Protein AF-A0A7S2V2P3-F1 (afdb_monomer_lite)

InterPro domains:
  IPR019410 Lysine methyltransferase [PF10294] (40-151)
  IPR019410 Lysine methyltransferase [PTHR14614] (44-155)
  IPR029063 S-adenosyl-L-methionine-dependent methyltransferase superfamily [G3DSA:3.40.50.150] (36-188)
  IPR029063 S-adenosyl-L-methionine-dependent methyltransferase superfamily [SSF53335] (42-156)

Structure (mmCIF, N/CA/C/O backbone):
data_AF-A0A7S2V2P3-F1
#
_entry.id   AF-A0A7S2V2P3-F1
#
loop_
_atom_site.group_PDB
_atom_site.id
_atom_site.type_symbol
_atom_site.label_atom_id
_atom_site.label_alt_id
_atom_site.label_comp_id
_atom_site.label_asym_id
_atom_site.label_entity_id
_atom_site.label_seq_id
_atom_site.pdbx_PDB_ins_code
_atom_site.Cartn_x
_atom_site.Cartn_y
_atom_site.Cartn_z
_atom_site.occupancy
_atom_site.B_iso_or_equiv
_atom_site.auth_seq_id
_atom_site.auth_comp_id
_atom_site.auth_asym_id
_atom_site.auth_atom_id
_atom_site.pdbx_PDB_model_num
ATOM 1 N N . ALA A 1 1 ? 92.513 15.234 -11.511 1.00 62.00 1 ALA A N 1
ATOM 2 C CA . ALA A 1 1 ? 91.432 14.578 -12.275 1.00 62.00 1 ALA A CA 1
ATOM 3 C C . ALA A 1 1 ? 90.148 14.683 -11.458 1.00 62.00 1 ALA A C 1
ATOM 5 O O . ALA A 1 1 ? 90.239 14.459 -10.254 1.00 62.00 1 ALA A O 1
ATOM 6 N N . PRO A 1 2 ? 89.008 15.096 -12.039 1.00 62.62 2 PRO A N 1
ATOM 7 C CA . PRO A 1 2 ? 87.752 15.184 -11.299 1.00 62.62 2 PRO A CA 1
ATOM 8 C C . PRO A 1 2 ? 87.196 13.780 -11.011 1.00 62.62 2 PRO A C 1
ATOM 10 O O . PRO A 1 2 ? 87.384 12.862 -11.809 1.00 62.62 2 PRO A O 1
ATOM 13 N N . ALA A 1 3 ? 86.565 13.616 -9.847 1.00 70.19 3 ALA A N 1
ATOM 14 C CA . ALA A 1 3 ? 85.989 12.352 -9.391 1.00 70.19 3 ALA A CA 1
ATOM 15 C C . ALA A 1 3 ? 84.712 11.997 -10.184 1.00 70.19 3 ALA A C 1
ATOM 17 O O . ALA A 1 3 ? 83.965 12.907 -10.555 1.00 70.19 3 ALA A O 1
ATOM 18 N N . PRO A 1 4 ? 84.447 10.704 -10.454 1.00 71.25 4 PRO A N 1
ATOM 19 C CA . PRO A 1 4 ? 83.272 10.285 -11.210 1.00 71.25 4 PRO A CA 1
ATOM 20 C C . PRO A 1 4 ? 81.978 10.567 -10.435 1.00 71.25 4 PRO A C 1
ATOM 22 O O . PRO A 1 4 ? 81.920 10.415 -9.214 1.00 71.25 4 PRO A O 1
ATOM 25 N N . ALA A 1 5 ? 80.943 10.989 -11.165 1.00 74.00 5 ALA A N 1
ATOM 26 C CA . ALA A 1 5 ? 79.629 11.298 -10.611 1.00 74.00 5 ALA A CA 1
ATOM 27 C C . ALA A 1 5 ? 78.933 10.031 -10.061 1.00 74.00 5 ALA A C 1
ATOM 29 O O . ALA A 1 5 ? 79.089 8.957 -10.651 1.00 74.00 5 ALA A O 1
ATOM 30 N N . PRO A 1 6 ? 78.157 10.131 -8.961 1.00 74.94 6 PRO A N 1
ATOM 31 C CA . PRO A 1 6 ? 77.452 8.987 -8.389 1.00 74.94 6 PRO A CA 1
ATOM 32 C C . PRO A 1 6 ? 76.378 8.444 -9.341 1.00 74.94 6 PRO A C 1
ATOM 34 O O . PRO A 1 6 ? 75.690 9.209 -10.017 1.00 74.94 6 PRO A O 1
ATOM 37 N N . ALA A 1 7 ? 76.218 7.119 -9.365 1.00 79.19 7 ALA A N 1
ATOM 38 C CA . ALA A 1 7 ? 75.194 6.450 -10.161 1.00 79.19 7 ALA A CA 1
ATOM 39 C C . ALA A 1 7 ? 73.769 6.738 -9.625 1.00 79.19 7 ALA A C 1
ATOM 41 O O . ALA A 1 7 ? 73.600 6.868 -8.409 1.00 79.19 7 ALA A O 1
ATOM 42 N N . PRO A 1 8 ? 72.741 6.813 -10.496 1.00 75.12 8 PRO A N 1
ATOM 43 C CA . PRO A 1 8 ? 71.358 7.043 -10.079 1.00 75.12 8 PRO A CA 1
ATOM 44 C C . PRO A 1 8 ? 70.824 5.926 -9.175 1.00 75.12 8 PRO A C 1
ATOM 46 O O . PRO A 1 8 ? 71.101 4.747 -9.400 1.00 75.12 8 PRO A O 1
ATOM 49 N N . ALA A 1 9 ? 70.024 6.300 -8.175 1.00 78.06 9 ALA A N 1
ATOM 50 C CA . ALA A 1 9 ? 69.363 5.350 -7.285 1.00 78.06 9 ALA A CA 1
ATOM 51 C C . ALA A 1 9 ? 68.289 4.522 -8.031 1.00 78.06 9 ALA A C 1
ATOM 53 O O . ALA A 1 9 ? 67.626 5.060 -8.923 1.00 78.06 9 ALA A O 1
ATOM 54 N N . PRO A 1 10 ? 68.082 3.238 -7.672 1.00 77.12 10 PRO A N 1
ATOM 55 C CA . PRO A 1 10 ? 67.048 2.398 -8.277 1.00 77.12 10 PRO A CA 1
ATOM 56 C C . PRO A 1 10 ? 65.634 2.944 -8.039 1.00 77.12 10 PRO A C 1
ATOM 58 O O . PRO A 1 10 ? 65.337 3.474 -6.968 1.00 77.12 10 PRO A O 1
ATOM 61 N N . ALA A 1 11 ? 64.753 2.770 -9.026 1.00 76.88 11 ALA A N 1
ATOM 62 C CA . ALA A 1 11 ? 63.345 3.141 -8.912 1.00 76.88 11 ALA A CA 1
ATOM 63 C C . ALA A 1 11 ? 62.610 2.278 -7.856 1.00 76.88 11 ALA A C 1
ATOM 65 O O . ALA A 1 11 ? 62.932 1.094 -7.717 1.00 76.88 11 ALA A O 1
ATOM 66 N N . PRO A 1 12 ? 61.616 2.832 -7.131 1.00 74.81 12 PRO A N 1
ATOM 67 C CA . PRO A 1 12 ? 60.815 2.076 -6.170 1.00 74.81 12 PRO A CA 1
ATOM 68 C C . PRO A 1 12 ? 60.041 0.929 -6.831 1.00 74.81 12 PRO A C 1
ATOM 70 O O . PRO A 1 12 ? 59.542 1.068 -7.949 1.00 74.81 12 PRO A O 1
ATOM 73 N N . ALA A 1 13 ? 59.911 -0.192 -6.121 1.00 77.00 13 ALA A N 1
ATOM 74 C CA . ALA A 1 13 ? 59.109 -1.325 -6.573 1.00 77.00 13 ALA A CA 1
ATOM 75 C C . ALA A 1 13 ? 57.597 -0.990 -6.576 1.00 77.00 13 ALA A C 1
ATOM 77 O O . ALA A 1 13 ? 57.154 -0.189 -5.747 1.00 77.00 13 ALA A O 1
ATOM 78 N N . PRO A 1 14 ? 56.790 -1.607 -7.465 1.00 71.25 14 PRO A N 1
ATOM 79 C CA . PRO A 1 14 ? 55.339 -1.425 -7.490 1.00 71.25 14 PRO A CA 1
ATOM 80 C C . PRO A 1 14 ? 54.670 -1.868 -6.182 1.00 71.25 14 PRO A C 1
ATOM 82 O O . PRO A 1 14 ? 55.080 -2.855 -5.569 1.00 71.25 14 PRO A O 1
ATOM 85 N N . ALA A 1 15 ? 53.614 -1.158 -5.780 1.00 68.94 15 ALA A N 1
ATOM 86 C CA . ALA A 1 15 ? 52.802 -1.532 -4.626 1.00 68.94 15 ALA A CA 1
ATOM 87 C C . ALA A 1 15 ? 52.039 -2.857 -4.874 1.00 68.94 15 ALA A C 1
ATOM 89 O O . ALA A 1 15 ? 51.664 -3.133 -6.018 1.00 68.94 15 ALA A O 1
ATOM 90 N N . PRO A 1 16 ? 51.781 -3.672 -3.830 1.00 69.19 16 PRO A N 1
ATOM 91 C CA . PRO A 1 16 ? 50.993 -4.897 -3.951 1.00 69.19 16 PRO A CA 1
ATOM 92 C C . PRO A 1 16 ? 49.559 -4.621 -4.420 1.00 69.19 16 PRO A C 1
ATOM 94 O O . PRO A 1 16 ? 48.957 -3.617 -4.040 1.00 69.19 16 PRO A O 1
ATOM 97 N N . ALA A 1 17 ? 49.000 -5.539 -5.211 1.00 60.22 17 ALA A N 1
ATOM 98 C CA . ALA A 1 17 ? 47.599 -5.485 -5.619 1.00 60.22 17 ALA A CA 1
ATOM 99 C C . ALA A 1 17 ? 46.650 -5.635 -4.404 1.00 60.22 17 ALA A C 1
ATOM 101 O O . ALA A 1 17 ? 46.993 -6.355 -3.460 1.00 60.22 17 ALA A O 1
ATOM 102 N N . PRO A 1 18 ? 45.462 -4.995 -4.416 1.00 56.88 18 PRO A N 1
ATOM 103 C CA . PRO A 1 18 ? 44.456 -5.158 -3.367 1.00 56.88 18 PRO A CA 1
ATOM 104 C C . PRO A 1 18 ? 44.026 -6.621 -3.215 1.00 56.88 18 PRO A C 1
ATOM 106 O O . PRO A 1 18 ? 43.891 -7.343 -4.204 1.00 56.88 18 PRO A O 1
ATOM 109 N N . ALA A 1 19 ? 43.790 -7.050 -1.975 1.00 60.34 19 ALA A N 1
ATOM 110 C CA . ALA A 1 19 ? 43.240 -8.372 -1.701 1.00 60.34 19 ALA A CA 1
ATOM 111 C C . ALA A 1 19 ? 41.810 -8.509 -2.277 1.00 60.34 19 ALA A C 1
ATOM 113 O O . ALA A 1 19 ? 41.084 -7.512 -2.329 1.00 60.34 19 ALA A O 1
ATOM 114 N N . PRO A 1 20 ? 41.386 -9.721 -2.685 1.00 54.09 20 PRO A N 1
ATOM 115 C CA . PRO A 1 20 ? 40.013 -9.979 -3.114 1.00 54.09 20 PRO A CA 1
ATOM 116 C C . PRO A 1 20 ? 39.006 -9.614 -2.019 1.00 54.09 20 PRO A C 1
ATOM 118 O O . PRO A 1 20 ? 39.250 -9.873 -0.838 1.00 54.09 20 PRO A O 1
ATOM 121 N N . ALA A 1 21 ? 37.869 -9.035 -2.412 1.00 47.22 21 ALA A N 1
ATOM 122 C CA . ALA A 1 21 ? 36.766 -8.768 -1.496 1.00 47.22 21 ALA A CA 1
ATOM 123 C C . ALA A 1 21 ? 36.233 -10.082 -0.875 1.00 47.22 21 ALA A C 1
ATOM 125 O O . ALA A 1 21 ? 36.265 -11.122 -1.543 1.00 47.22 21 ALA A O 1
ATOM 126 N N . PRO A 1 22 ? 35.743 -10.063 0.381 1.00 55.31 22 PRO A N 1
ATOM 127 C CA . PRO A 1 22 ? 35.094 -11.219 0.994 1.00 55.31 22 PRO A CA 1
ATOM 128 C C . PRO A 1 22 ? 33.906 -11.701 0.154 1.00 55.31 22 PRO A C 1
ATOM 130 O O . PRO A 1 22 ? 33.189 -10.890 -0.433 1.00 55.31 22 PRO A O 1
ATOM 133 N N . ALA A 1 23 ? 33.683 -13.016 0.118 1.00 44.41 23 ALA A N 1
ATOM 134 C CA . ALA A 1 23 ? 32.487 -13.584 -0.496 1.00 44.41 23 ALA A CA 1
ATOM 135 C C . ALA A 1 23 ? 31.214 -13.046 0.197 1.00 44.41 23 ALA A C 1
ATOM 137 O O . ALA A 1 23 ? 31.249 -12.832 1.415 1.00 44.41 23 ALA A O 1
ATOM 138 N N . PRO A 1 24 ? 30.104 -12.841 -0.540 1.00 44.56 24 PRO A N 1
ATOM 139 C CA . PRO A 1 24 ? 28.831 -12.434 0.044 1.00 44.56 24 PRO A CA 1
ATOM 140 C C . PRO A 1 24 ? 28.410 -13.393 1.160 1.00 44.56 24 PRO A C 1
ATOM 142 O O . PRO A 1 24 ? 28.550 -14.612 1.026 1.00 44.56 24 PRO A O 1
ATOM 145 N N . ALA A 1 25 ? 27.899 -12.841 2.261 1.00 43.75 25 ALA A N 1
ATOM 146 C CA . ALA A 1 25 ? 27.248 -13.641 3.289 1.00 43.75 25 ALA A CA 1
ATOM 147 C C . ALA A 1 25 ? 26.059 -14.408 2.672 1.00 43.75 25 ALA A C 1
ATOM 149 O O . ALA A 1 25 ? 25.445 -13.903 1.728 1.00 43.75 25 ALA A O 1
ATOM 150 N N . PRO A 1 26 ? 25.729 -15.612 3.174 1.00 43.03 26 PRO A N 1
ATOM 151 C CA . PRO A 1 26 ? 24.512 -16.301 2.764 1.00 43.03 26 PRO A CA 1
ATOM 152 C C . PRO A 1 26 ? 23.308 -15.377 2.974 1.00 43.03 26 PRO A C 1
ATOM 154 O O . PRO A 1 26 ? 23.217 -14.700 4.002 1.00 43.03 26 PRO A O 1
ATOM 157 N N . ALA A 1 27 ? 22.421 -15.328 1.978 1.00 41.75 27 ALA A N 1
ATOM 158 C CA . ALA A 1 27 ? 21.167 -14.597 2.083 1.00 41.75 27 ALA A CA 1
ATOM 159 C C . ALA A 1 27 ? 20.392 -15.087 3.323 1.00 41.75 27 ALA A C 1
ATOM 161 O O . ALA A 1 27 ? 20.470 -16.280 3.637 1.00 41.75 27 ALA A O 1
ATOM 162 N N . PRO A 1 28 ? 19.682 -14.199 4.043 1.00 43.56 28 PRO A N 1
ATOM 163 C CA . PRO A 1 28 ? 18.752 -14.641 5.073 1.00 43.56 28 PRO A CA 1
ATOM 164 C C . PRO A 1 28 ? 17.774 -15.644 4.456 1.00 43.56 28 PRO A C 1
ATOM 166 O O . PRO A 1 28 ? 17.395 -15.486 3.292 1.00 43.56 28 PRO A O 1
ATOM 169 N N . ASP A 1 29 ? 17.405 -16.668 5.231 1.00 43.66 29 ASP A N 1
ATOM 170 C CA . ASP A 1 29 ? 16.343 -17.597 4.857 1.00 43.66 29 ASP A CA 1
ATOM 171 C C . ASP A 1 29 ? 15.168 -16.776 4.323 1.00 43.66 29 ASP A C 1
ATOM 173 O O . ASP A 1 29 ? 14.759 -15.786 4.944 1.00 43.66 29 ASP A O 1
ATOM 177 N N . SER A 1 30 ? 14.704 -17.138 3.125 1.00 45.91 30 SER A N 1
ATOM 178 C CA . SER A 1 30 ? 13.518 -16.556 2.517 1.00 45.91 30 SER A CA 1
ATOM 179 C C . SER A 1 30 ? 12.457 -16.439 3.599 1.00 45.91 30 SER A C 1
ATOM 181 O O . SER A 1 30 ? 12.175 -17.417 4.293 1.00 45.91 30 SER A O 1
ATOM 183 N N . MET A 1 31 ? 11.885 -15.246 3.781 1.00 39.88 31 MET A N 1
ATOM 184 C CA . MET A 1 31 ? 10.594 -15.185 4.445 1.00 39.88 31 MET A CA 1
ATOM 185 C C . MET A 1 31 ? 9.689 -16.096 3.622 1.00 39.88 31 MET A C 1
ATOM 187 O O . MET A 1 31 ? 9.274 -15.720 2.528 1.00 39.88 31 MET A O 1
ATOM 191 N N . ASP A 1 32 ? 9.448 -17.307 4.122 1.00 38.28 32 ASP A N 1
ATOM 192 C CA . ASP A 1 32 ? 8.386 -18.185 3.666 1.00 38.28 32 ASP A CA 1
ATOM 193 C C . ASP A 1 32 ? 7.080 -17.476 4.027 1.00 38.28 32 ASP A C 1
ATOM 195 O O . ASP A 1 32 ? 6.372 -17.818 4.974 1.00 38.28 32 ASP A O 1
ATOM 199 N N . VAL A 1 33 ? 6.755 -16.431 3.269 1.00 43.97 33 VAL A N 1
ATOM 200 C CA . VAL A 1 33 ? 5.370 -16.150 2.964 1.00 43.97 33 VAL A CA 1
ATOM 201 C C . VAL A 1 33 ? 4.929 -17.355 2.154 1.00 43.97 33 VAL A C 1
ATOM 203 O O . VAL A 1 33 ? 5.075 -17.398 0.934 1.00 43.97 33 VAL A O 1
ATOM 206 N N . ASP A 1 34 ? 4.416 -18.366 2.856 1.00 41.66 34 ASP A N 1
ATOM 207 C CA . ASP A 1 34 ? 3.401 -19.245 2.298 1.00 41.66 34 ASP A CA 1
ATOM 208 C C . ASP A 1 34 ? 2.272 -18.316 1.846 1.00 41.66 34 ASP A C 1
ATOM 210 O O . ASP A 1 34 ? 1.309 -18.049 2.564 1.00 41.66 34 ASP A O 1
ATOM 214 N N . ALA A 1 35 ? 2.432 -17.737 0.655 1.00 44.62 35 ALA A N 1
ATOM 215 C CA . ALA A 1 35 ? 1.379 -17.103 -0.106 1.00 44.62 35 ALA A CA 1
ATOM 216 C C . ALA A 1 35 ? 0.490 -18.243 -0.608 1.00 44.62 35 ALA A C 1
ATOM 218 O O . ALA A 1 35 ? 0.351 -18.481 -1.810 1.00 44.62 35 ALA A O 1
ATOM 219 N N . GLY A 1 36 ? -0.051 -19.010 0.343 1.00 46.62 36 GLY A N 1
ATOM 220 C CA . GLY A 1 36 ? -1.022 -20.043 0.102 1.00 46.62 36 GLY A CA 1
ATOM 221 C C . GLY A 1 36 ? -2.114 -19.442 -0.764 1.00 46.62 36 GLY A C 1
ATOM 222 O O . GLY A 1 36 ? -2.439 -18.254 -0.666 1.00 46.62 36 GLY A O 1
ATOM 223 N N . THR A 1 37 ? -2.654 -20.251 -1.671 1.00 54.53 37 THR A N 1
ATOM 224 C CA . THR A 1 37 ? -3.772 -19.813 -2.506 1.00 54.53 37 THR A CA 1
ATOM 225 C C . THR A 1 37 ? -4.834 -19.179 -1.599 1.00 54.53 37 THR A C 1
ATOM 227 O O . THR A 1 37 ? -5.216 -19.828 -0.618 1.00 54.53 37 THR A O 1
ATOM 230 N N . PRO A 1 38 ? -5.288 -17.937 -1.877 1.00 60.12 38 PRO A N 1
ATOM 231 C CA . PRO A 1 38 ? -6.266 -17.273 -1.032 1.00 60.12 38 PRO A CA 1
ATOM 232 C C . PRO A 1 38 ? -7.450 -18.197 -0.786 1.00 60.12 38 PRO A C 1
ATOM 234 O O . PRO A 1 38 ? -7.914 -18.884 -1.704 1.00 60.12 38 PRO A O 1
ATOM 237 N N . ALA A 1 39 ? -7.923 -18.237 0.458 1.00 63.78 39 ALA A N 1
ATOM 238 C CA . ALA A 1 39 ? -9.073 -19.053 0.788 1.00 63.78 39 ALA A CA 1
ATOM 239 C C . ALA A 1 39 ? -10.272 -18.658 -0.104 1.00 63.78 39 ALA A C 1
ATOM 241 O O . ALA A 1 39 ? -10.438 -17.489 -0.466 1.00 63.78 39 ALA A O 1
ATOM 242 N N . PRO A 1 40 ? -11.143 -19.616 -0.457 1.00 65.94 40 PRO A N 1
ATOM 243 C CA . PRO A 1 40 ? -12.406 -19.322 -1.122 1.00 65.94 40 PRO A CA 1
ATOM 244 C C . PRO A 1 40 ? -13.144 -18.149 -0.458 1.00 65.94 40 PRO A C 1
ATOM 246 O O . PRO A 1 40 ? -13.462 -18.214 0.728 1.00 65.94 40 PRO A O 1
ATOM 249 N N . GLY A 1 41 ? -13.445 -17.093 -1.220 1.00 71.38 41 GLY A N 1
ATOM 250 C CA . GLY A 1 41 ? -14.171 -15.924 -0.711 1.00 71.38 41 GLY A CA 1
ATOM 251 C C . GLY A 1 41 ? -13.310 -14.831 -0.065 1.00 71.38 41 GLY A C 1
ATOM 252 O O . GLY A 1 41 ? -13.872 -13.884 0.489 1.00 71.38 41 GLY A O 1
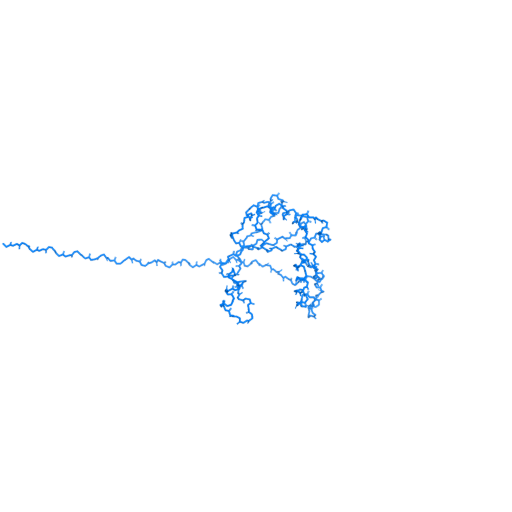ATOM 253 N N . THR A 1 42 ? -11.976 -14.902 -0.156 1.00 83.12 42 THR A N 1
ATOM 254 C CA . THR A 1 42 ? -11.109 -13.772 0.210 1.00 83.12 42 THR A CA 1
ATOM 255 C C . THR A 1 42 ? -11.478 -12.529 -0.605 1.00 83.12 42 THR A C 1
ATOM 257 O O . THR A 1 42 ? -11.598 -12.576 -1.833 1.00 83.12 42 THR A O 1
ATOM 260 N N . THR A 1 43 ? -11.656 -11.402 0.089 1.00 88.12 43 THR A N 1
ATOM 261 C CA . THR A 1 43 ? -11.942 -10.103 -0.529 1.00 88.12 43 THR A CA 1
ATOM 262 C C . THR A 1 43 ? -10.688 -9.235 -0.532 1.00 88.12 43 THR A C 1
ATOM 264 O O . THR A 1 43 ? -10.097 -9.016 0.520 1.00 88.12 43 THR A O 1
ATOM 267 N N . PHE A 1 44 ? -10.322 -8.700 -1.694 1.00 90.44 44 PHE A N 1
ATOM 268 C CA . PHE A 1 44 ? -9.262 -7.710 -1.860 1.00 90.44 44 PHE A CA 1
ATOM 269 C C . PHE A 1 44 ? -9.875 -6.331 -2.079 1.00 90.44 44 PHE A C 1
ATOM 271 O O . PHE A 1 44 ? -10.716 -6.160 -2.961 1.00 90.44 44 PHE A O 1
ATOM 278 N N . TYR A 1 45 ? -9.436 -5.346 -1.301 1.00 94.38 45 TYR A N 1
ATOM 279 C CA . TYR A 1 45 ? -9.776 -3.944 -1.520 1.00 94.38 45 TYR A CA 1
ATOM 280 C C . TYR A 1 45 ? -8.581 -3.246 -2.167 1.00 94.38 45 TYR A C 1
ATOM 282 O O . TYR A 1 45 ? -7.521 -3.140 -1.560 1.00 94.38 45 TYR A O 1
ATOM 290 N N . LEU A 1 46 ? -8.752 -2.789 -3.405 1.00 95.12 46 LEU A N 1
ATOM 291 C CA . LEU A 1 46 ? -7.791 -1.938 -4.097 1.00 95.12 46 LEU A CA 1
ATOM 292 C C . LEU A 1 46 ? -8.245 -0.493 -3.931 1.00 95.12 46 LEU A C 1
ATOM 294 O O . LEU A 1 46 ? -9.357 -0.141 -4.335 1.00 95.12 46 LEU A O 1
ATOM 298 N N . THR A 1 47 ? -7.406 0.326 -3.309 1.00 97.06 47 THR A N 1
ATOM 299 C CA . THR A 1 47 ? -7.821 1.643 -2.835 1.00 97.06 47 THR A CA 1
ATOM 300 C C . THR A 1 47 ? -6.881 2.743 -3.272 1.00 97.06 47 THR A C 1
ATOM 302 O O . THR A 1 47 ? -5.671 2.552 -3.307 1.00 97.06 47 THR A O 1
ATOM 305 N N . ASP A 1 48 ? -7.451 3.909 -3.537 1.00 97.31 48 ASP A N 1
ATOM 306 C CA . ASP A 1 48 ? -6.740 5.164 -3.755 1.00 97.31 48 ASP A CA 1
ATOM 307 C C . ASP A 1 48 ? -7.685 6.319 -3.378 1.00 97.31 48 ASP A C 1
ATOM 309 O O . ASP A 1 48 ? -8.907 6.138 -3.311 1.00 97.31 48 ASP A O 1
ATOM 313 N N . LEU A 1 49 ? -7.143 7.513 -3.159 1.00 96.38 49 LEU A N 1
ATOM 314 C CA . LEU A 1 49 ? -7.940 8.723 -2.964 1.00 96.38 49 LEU A CA 1
ATOM 315 C C . LEU A 1 49 ? -8.448 9.275 -4.307 1.00 96.38 49 LEU A C 1
ATOM 317 O O . LEU A 1 49 ? -9.550 9.818 -4.407 1.00 96.38 49 LEU A O 1
ATOM 321 N N . ASN A 1 50 ? -7.639 9.161 -5.362 1.00 96.69 50 ASN A N 1
ATOM 322 C CA . ASN A 1 50 ? -7.886 9.778 -6.653 1.00 96.69 50 ASN A CA 1
ATOM 323 C C . ASN A 1 50 ? -8.821 8.925 -7.521 1.00 96.69 50 ASN A C 1
ATOM 325 O O . ASN A 1 50 ? -8.469 7.853 -8.012 1.00 96.69 50 ASN A O 1
ATOM 329 N N . SER A 1 51 ? -10.001 9.469 -7.823 1.00 95.50 51 SER A N 1
ATOM 330 C CA . SER A 1 51 ? -11.008 8.805 -8.665 1.00 95.50 51 SER A CA 1
ATOM 331 C C . SER A 1 51 ? -10.537 8.417 -10.076 1.00 95.50 51 SER A C 1
ATOM 333 O O . SER A 1 51 ? -11.084 7.490 -10.674 1.00 95.50 51 SER A O 1
ATOM 335 N N . THR A 1 52 ? -9.535 9.098 -10.636 1.00 96.38 52 THR A N 1
ATOM 336 C CA . THR A 1 52 ? -8.932 8.717 -11.923 1.00 96.38 52 THR A CA 1
ATOM 337 C C . THR A 1 52 ? -8.066 7.474 -11.763 1.00 96.38 52 THR A C 1
ATOM 339 O O . THR A 1 52 ? -8.165 6.564 -12.584 1.00 96.38 52 THR A O 1
ATOM 342 N N . THR A 1 53 ? -7.287 7.387 -10.681 1.00 96.00 53 THR A N 1
ATOM 343 C CA . THR A 1 53 ? -6.520 6.182 -10.345 1.00 96.00 53 THR A CA 1
ATOM 344 C C . THR A 1 53 ? -7.445 4.989 -10.132 1.00 96.00 53 THR A C 1
ATOM 346 O O . THR A 1 53 ? -7.187 3.924 -10.682 1.00 96.00 53 THR A O 1
ATOM 349 N N . LEU A 1 54 ? -8.582 5.176 -9.453 1.00 95.12 54 LEU A N 1
ATOM 350 C CA . LEU A 1 54 ? -9.583 4.116 -9.278 1.00 95.12 54 LEU A CA 1
ATOM 351 C C . LEU A 1 54 ? -10.107 3.577 -10.619 1.00 95.12 54 LEU A C 1
ATOM 353 O O . LEU A 1 54 ? -10.183 2.368 -10.807 1.00 95.12 54 LEU A O 1
ATOM 357 N N . LYS A 1 55 ? -10.387 4.444 -11.603 1.00 94.81 55 LYS A N 1
ATOM 358 C CA . LYS A 1 55 ? -10.802 3.997 -12.950 1.00 94.81 55 LYS A CA 1
ATOM 359 C C . LYS A 1 55 ? -9.720 3.169 -13.649 1.00 94.81 55 LYS A C 1
ATOM 361 O O . LYS A 1 55 ? -10.048 2.222 -14.367 1.00 94.81 55 LYS A O 1
ATOM 366 N N . ASN A 1 56 ? -8.451 3.524 -13.449 1.00 95.12 56 ASN A N 1
ATOM 367 C CA . ASN A 1 56 ? -7.317 2.772 -13.984 1.00 95.12 56 ASN A CA 1
ATOM 368 C C . ASN A 1 56 ? -7.159 1.424 -13.267 1.00 95.12 56 ASN A C 1
ATOM 370 O O . ASN A 1 56 ? -6.959 0.410 -13.930 1.00 95.12 56 ASN A O 1
ATOM 374 N N . LEU A 1 57 ? -7.333 1.384 -11.943 1.00 93.19 57 LEU A N 1
ATOM 375 C CA . LEU A 1 57 ? -7.355 0.142 -11.167 1.00 93.19 57 LEU A CA 1
ATOM 376 C C . LEU A 1 57 ? -8.475 -0.787 -11.649 1.00 93.19 57 LEU A C 1
ATOM 378 O O . LEU A 1 57 ? -8.210 -1.940 -11.974 1.00 93.19 57 LEU A O 1
ATOM 382 N N . ASP A 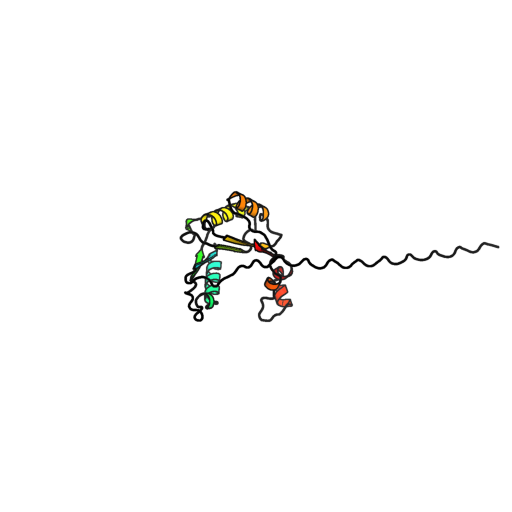1 58 ? -9.697 -0.274 -11.810 1.00 91.81 58 ASP A N 1
ATOM 383 C CA . ASP A 1 58 ? -10.829 -1.032 -12.359 1.00 91.81 58 ASP A CA 1
ATOM 384 C C . ASP A 1 58 ? -10.554 -1.562 -13.770 1.00 91.81 58 ASP A C 1
ATOM 386 O O . ASP A 1 58 ? -11.041 -2.624 -14.167 1.00 91.81 58 ASP A O 1
ATOM 390 N N . HIS A 1 59 ? -9.811 -0.812 -14.584 1.00 90.12 59 HIS A N 1
ATOM 391 C CA . HIS A 1 59 ? -9.371 -1.292 -15.887 1.00 90.12 59 HIS A CA 1
ATOM 392 C C . HIS A 1 59 ? -8.367 -2.441 -15.757 1.00 90.12 59 HIS A C 1
ATOM 394 O O . HIS A 1 59 ? -8.578 -3.487 -16.369 1.00 90.12 59 HIS A O 1
ATOM 400 N N . ASN A 1 60 ? -7.349 -2.292 -14.910 1.00 89.25 60 ASN A N 1
ATOM 401 C CA . ASN A 1 60 ? -6.322 -3.308 -14.684 1.00 89.25 60 ASN A CA 1
ATOM 402 C C . ASN A 1 60 ? -6.907 -4.607 -14.114 1.00 89.25 60 ASN A C 1
ATOM 404 O O . ASN A 1 60 ? -6.541 -5.690 -14.567 1.00 89.25 60 ASN A O 1
ATOM 408 N N . VAL A 1 61 ? -7.870 -4.526 -13.191 1.00 86.81 61 VAL A N 1
ATOM 409 C CA . VAL A 1 61 ? -8.584 -5.706 -12.672 1.00 86.81 61 VAL A CA 1
ATOM 410 C C . VAL A 1 61 ? -9.297 -6.450 -13.803 1.00 86.81 61 VAL A C 1
ATOM 412 O O . VAL A 1 61 ? -9.195 -7.671 -13.910 1.00 86.81 61 VAL A O 1
ATOM 415 N N . ARG A 1 62 ? -9.968 -5.727 -14.710 1.00 85.06 62 ARG A N 1
ATOM 416 C CA . ARG A 1 62 ? -10.662 -6.334 -15.860 1.00 85.06 62 ARG A CA 1
ATOM 417 C C . ARG A 1 62 ? -9.718 -6.994 -16.864 1.00 85.06 62 ARG A C 1
ATOM 419 O O . ARG A 1 62 ? -10.129 -7.948 -17.518 1.00 85.06 62 ARG A O 1
ATOM 426 N N . LEU A 1 63 ? -8.483 -6.509 -16.984 1.00 84.31 63 LEU A N 1
ATOM 427 C CA . LEU A 1 63 ? -7.456 -7.123 -17.832 1.00 84.31 63 LEU A CA 1
ATOM 428 C C . LEU A 1 63 ? -6.899 -8.431 -17.253 1.00 84.31 63 LEU A C 1
ATOM 430 O O . LEU A 1 63 ? -6.327 -9.218 -18.001 1.00 84.31 63 LEU A O 1
ATOM 434 N N . ASN A 1 64 ? -7.094 -8.690 -15.955 1.00 78.31 64 ASN A N 1
ATOM 435 C CA . ASN A 1 64 ? -6.544 -9.847 -15.249 1.00 78.31 64 ASN A CA 1
ATOM 436 C C . ASN A 1 64 ? -7.647 -10.832 -14.816 1.00 78.31 64 ASN A C 1
ATOM 438 O O . ASN A 1 64 ? -7.870 -11.023 -13.620 1.00 78.31 64 ASN A O 1
ATOM 442 N N . PRO A 1 65 ? -8.341 -11.516 -15.747 1.00 61.62 65 PRO A N 1
ATOM 443 C CA . PRO A 1 65 ? -9.482 -12.376 -15.422 1.00 61.62 65 PRO A CA 1
ATOM 444 C C . PRO A 1 65 ? -9.119 -13.571 -14.524 1.00 61.62 65 PRO A C 1
ATOM 446 O O . PRO A 1 65 ? -9.993 -14.091 -13.834 1.00 61.62 65 PRO A O 1
ATOM 449 N N . ALA A 1 66 ? -7.841 -13.969 -14.461 1.00 55.47 66 ALA A N 1
ATOM 450 C CA . ALA A 1 66 ? -7.339 -14.977 -13.522 1.00 55.47 66 ALA A CA 1
ATOM 451 C C . ALA A 1 66 ? -7.478 -14.556 -12.041 1.00 55.47 66 ALA A C 1
ATOM 453 O O . ALA A 1 66 ? -7.553 -15.420 -11.171 1.00 55.47 66 ALA A O 1
ATOM 454 N N . THR A 1 67 ? -7.592 -13.251 -11.759 1.00 53.66 67 THR A N 1
ATOM 455 C CA . THR A 1 67 ? -7.941 -12.717 -10.426 1.00 53.66 67 THR A CA 1
ATOM 456 C C . THR A 1 67 ? -9.436 -12.802 -10.110 1.00 53.66 67 THR A C 1
ATOM 458 O O . THR A 1 67 ? -9.819 -12.595 -8.970 1.00 53.66 67 THR A O 1
ATOM 461 N N . ASN A 1 68 ? -10.286 -13.153 -11.081 1.00 47.59 68 ASN A N 1
ATOM 462 C CA . ASN A 1 68 ? -11.724 -13.378 -10.879 1.00 47.59 68 ASN A CA 1
ATOM 463 C C . ASN A 1 68 ? -12.143 -14.838 -11.117 1.00 47.59 68 ASN A C 1
ATOM 465 O O . ASN A 1 68 ? -13.280 -15.208 -10.827 1.00 47.59 68 ASN A O 1
ATOM 469 N N . CYS A 1 69 ? -11.262 -15.682 -11.653 1.00 40.62 69 CYS A N 1
ATOM 470 C CA . CYS A 1 69 ? -11.555 -17.066 -12.001 1.00 40.62 69 CYS A CA 1
ATOM 471 C C . CYS A 1 69 ? -10.271 -17.905 -11.903 1.00 40.62 69 CYS A C 1
ATOM 473 O O . CYS A 1 69 ? -9.411 -17.803 -12.776 1.00 40.62 69 CYS A O 1
ATOM 475 N N . HIS A 1 70 ? -10.180 -18.812 -10.929 1.00 37.28 70 HIS A N 1
ATOM 476 C CA . HIS A 1 70 ? -9.350 -20.015 -11.061 1.00 37.28 70 HIS A CA 1
ATOM 477 C C . HIS A 1 70 ? -10.289 -21.225 -11.218 1.00 37.28 70 HIS A C 1
ATOM 479 O O . HIS A 1 70 ? -10.632 -21.875 -10.233 1.00 37.28 70 HIS A O 1
ATOM 485 N N . PRO A 1 71 ? -10.766 -21.556 -12.437 1.00 37.09 71 PRO A N 1
ATOM 486 C CA . PRO A 1 71 ? -11.704 -22.664 -12.640 1.00 37.09 71 PRO A CA 1
ATOM 487 C C . PRO A 1 71 ? -11.049 -24.055 -12.545 1.00 37.09 71 PRO A C 1
ATOM 489 O O . PRO A 1 71 ? -11.699 -25.048 -12.856 1.00 37.09 71 PRO A O 1
ATOM 492 N N . GLY A 1 72 ? -9.769 -24.150 -12.166 1.00 41.66 72 GLY A N 1
ATOM 493 C CA . GLY A 1 72 ? -9.007 -25.403 -12.175 1.00 41.66 72 GLY A CA 1
ATOM 494 C C . GLY A 1 72 ? -8.839 -26.099 -10.823 1.00 41.66 72 GLY A C 1
ATOM 495 O O . GLY A 1 72 ? -8.482 -27.271 -10.802 1.00 41.66 72 GLY A O 1
ATOM 496 N N . THR A 1 73 ? -9.088 -25.421 -9.699 1.00 41.56 73 THR A N 1
ATOM 497 C CA . THR A 1 73 ? -8.689 -25.922 -8.367 1.00 41.56 73 THR A CA 1
ATOM 498 C C . THR A 1 73 ? -9.770 -25.797 -7.299 1.00 41.56 73 THR A C 1
ATOM 500 O O . THR A 1 73 ? -9.441 -25.648 -6.138 1.00 41.56 73 THR A O 1
ATOM 503 N N . GLY A 1 74 ? -11.067 -25.854 -7.625 1.00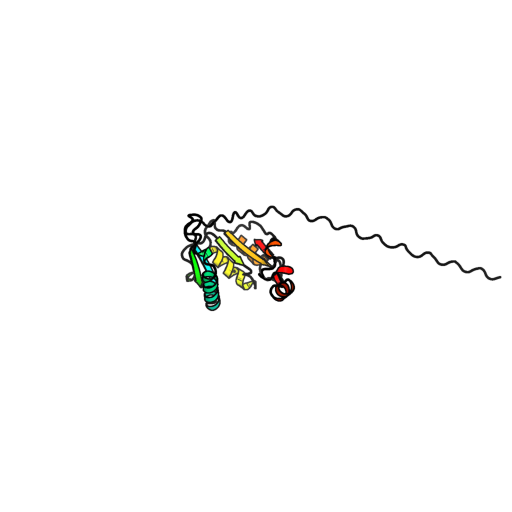 41.44 74 GLY A N 1
ATOM 504 C CA . GLY A 1 74 ? -12.139 -25.965 -6.609 1.00 41.44 74 GLY A CA 1
ATOM 505 C C . GLY A 1 74 ? -12.170 -24.877 -5.512 1.00 41.44 74 GLY A C 1
ATOM 506 O O . GLY A 1 74 ? -12.940 -24.995 -4.561 1.00 41.44 74 GLY A O 1
ATOM 507 N N . GLY A 1 75 ? -11.344 -23.834 -5.633 1.00 44.06 75 GLY A N 1
ATOM 508 C CA . GLY A 1 75 ? -11.208 -22.727 -4.706 1.00 44.06 75 GLY A CA 1
ATOM 509 C C . GLY A 1 75 ? -12.155 -21.617 -5.129 1.00 44.06 75 GLY A C 1
ATOM 510 O O . GLY A 1 75 ? -12.146 -21.194 -6.283 1.00 44.06 75 GLY A O 1
ATOM 511 N N . GLY A 1 76 ? -13.039 -21.203 -4.225 1.00 52.47 76 GLY A N 1
ATOM 512 C CA . GLY A 1 76 ? -14.043 -20.177 -4.490 1.00 52.47 76 GLY A CA 1
ATOM 513 C C . GLY A 1 76 ? -13.443 -18.861 -4.983 1.00 52.47 76 GLY A C 1
ATOM 514 O O . GLY A 1 76 ? -12.280 -18.551 -4.740 1.00 52.47 76 GLY A O 1
ATOM 515 N N . ALA A 1 77 ? -14.271 -18.096 -5.692 1.00 61.62 77 ALA A N 1
ATOM 516 C CA . ALA A 1 77 ? -13.868 -16.863 -6.351 1.00 61.62 77 ALA A CA 1
ATOM 517 C C . ALA A 1 77 ? -13.242 -15.862 -5.366 1.00 61.62 77 ALA A C 1
ATOM 519 O O . ALA A 1 77 ? -13.835 -15.532 -4.337 1.00 61.62 77 ALA A O 1
ATOM 520 N N . LEU A 1 78 ? -12.056 -15.368 -5.718 1.00 72.88 78 LEU A N 1
ATOM 521 C CA . LEU A 1 78 ? -11.494 -14.141 -5.169 1.00 72.88 78 LEU A CA 1
ATOM 522 C C . LEU A 1 78 ? -12.456 -12.987 -5.481 1.00 72.88 78 LEU A C 1
ATOM 524 O O . LEU A 1 78 ? -12.973 -12.897 -6.597 1.00 72.88 78 LEU A O 1
ATOM 528 N N . VAL A 1 79 ? -12.700 -12.103 -4.517 1.00 81.81 79 VAL A N 1
ATOM 529 C CA . VAL A 1 79 ? -13.554 -10.927 -4.722 1.00 81.81 79 VAL A CA 1
ATOM 530 C C . VAL A 1 79 ? -12.693 -9.673 -4.677 1.00 81.81 79 VAL A C 1
ATOM 532 O O . VAL A 1 79 ? -12.319 -9.217 -3.604 1.00 81.81 79 VAL A O 1
ATOM 535 N N . THR A 1 80 ? -12.405 -9.081 -5.832 1.00 87.62 80 THR A N 1
ATOM 536 C CA . THR A 1 80 ? -11.673 -7.807 -5.902 1.00 87.62 80 THR A CA 1
ATOM 537 C C . THR A 1 80 ? -12.649 -6.635 -5.947 1.00 87.62 80 THR A C 1
ATOM 539 O O . THR A 1 80 ? -13.565 -6.612 -6.769 1.00 87.62 80 THR A O 1
ATOM 542 N N . LYS A 1 81 ? -12.458 -5.648 -5.071 1.00 91.56 81 LYS A N 1
ATOM 543 C CA . LYS A 1 81 ? -13.253 -4.419 -4.996 1.00 91.56 81 LYS A CA 1
ATOM 544 C C . LYS A 1 81 ? -12.342 -3.211 -5.129 1.00 91.56 81 LYS A C 1
ATOM 546 O O . LYS A 1 81 ? -11.420 -3.048 -4.337 1.00 91.56 81 LYS A O 1
ATOM 551 N N . VAL A 1 82 ? -12.638 -2.346 -6.089 1.00 93.88 82 VAL A N 1
ATOM 552 C CA . VAL A 1 82 ? -11.993 -1.038 -6.206 1.00 93.88 82 VAL A CA 1
ATOM 553 C C . VAL A 1 82 ? -12.853 -0.023 -5.459 1.00 93.88 82 VAL A C 1
ATOM 555 O O . VAL A 1 82 ? -14.044 0.103 -5.739 1.00 93.88 82 VAL A O 1
ATOM 558 N N . THR A 1 83 ? -12.281 0.664 -4.472 1.00 95.69 83 THR A N 1
ATOM 559 C CA . THR A 1 83 ? -13.011 1.652 -3.662 1.00 95.69 83 THR A CA 1
ATOM 560 C C . THR A 1 83 ? -12.143 2.855 -3.342 1.00 95.69 83 THR A C 1
ATOM 562 O O . THR A 1 83 ? -10.931 2.734 -3.184 1.00 95.69 83 THR A O 1
ATOM 565 N N . GLN A 1 84 ? -12.770 4.023 -3.230 1.00 97.31 84 GLN A N 1
ATOM 566 C CA . GLN A 1 84 ? -12.082 5.206 -2.733 1.00 97.31 84 GLN A CA 1
ATOM 567 C C . GLN A 1 84 ? -11.806 5.044 -1.239 1.00 97.31 84 GLN A C 1
ATOM 569 O O . GLN A 1 84 ? -12.676 4.563 -0.514 1.00 97.31 84 GLN A O 1
ATOM 574 N N . LEU A 1 85 ? -10.617 5.449 -0.801 1.00 97.75 85 LEU A N 1
ATOM 575 C CA . LEU A 1 85 ? -10.237 5.462 0.606 1.00 97.75 85 LEU A CA 1
ATOM 576 C C . LEU A 1 85 ? -9.434 6.731 0.890 1.00 97.75 85 LEU A C 1
ATOM 578 O O . LEU A 1 85 ? -8.426 6.992 0.236 1.00 97.75 85 LEU A O 1
ATOM 582 N N . ASP A 1 86 ? -9.893 7.512 1.861 1.00 97.50 86 ASP A N 1
ATOM 583 C CA . ASP A 1 86 ? -9.166 8.649 2.416 1.00 97.50 86 ASP A CA 1
ATOM 584 C C . ASP A 1 86 ? -8.676 8.266 3.812 1.00 97.50 86 ASP A C 1
ATOM 586 O O . ASP A 1 86 ? -9.482 8.046 4.713 1.00 97.50 86 ASP A O 1
ATOM 590 N N . TRP A 1 87 ? -7.357 8.192 4.007 1.00 97.31 87 TRP A N 1
ATOM 591 C CA . TRP A 1 87 ? -6.754 7.835 5.298 1.00 97.31 87 TRP A CA 1
ATOM 592 C C . TRP A 1 87 ? -7.177 8.757 6.452 1.00 97.31 87 TRP A C 1
ATOM 594 O O . TRP A 1 87 ? -7.067 8.363 7.610 1.00 97.31 87 TRP A O 1
ATOM 604 N N . SER A 1 88 ? -7.663 9.964 6.150 1.00 96.50 88 SER A N 1
ATOM 605 C CA . SER A 1 88 ? -8.113 10.942 7.146 1.00 96.50 88 SER A CA 1
ATOM 606 C C . SER A 1 88 ? -9.611 10.854 7.463 1.00 96.50 88 SER A C 1
ATOM 608 O O . SER A 1 88 ? -10.072 11.544 8.372 1.00 96.50 88 SER A O 1
ATOM 610 N N . ASP A 1 89 ? -10.377 10.043 6.727 1.00 97.19 89 ASP A N 1
ATOM 611 C CA . ASP A 1 89 ? -11.826 9.903 6.879 1.00 97.19 89 ASP A CA 1
ATOM 612 C C . ASP A 1 89 ? -12.226 8.426 6.962 1.00 97.19 89 ASP A C 1
ATOM 614 O O . ASP A 1 89 ? -12.440 7.742 5.955 1.00 97.19 89 ASP A O 1
ATOM 618 N N . SER A 1 90 ? -12.393 7.941 8.193 1.00 95.88 90 SER A N 1
ATOM 619 C CA . SER A 1 90 ? -12.758 6.550 8.464 1.00 95.88 90 SER A CA 1
ATOM 620 C C . SER A 1 90 ? -14.148 6.159 7.965 1.00 95.88 90 SER A C 1
ATOM 622 O O . SER A 1 90 ? -14.442 4.971 7.842 1.00 95.88 90 SER A O 1
ATOM 624 N N . THR A 1 91 ? -15.000 7.120 7.586 1.00 96.38 91 THR A N 1
ATOM 625 C CA . THR A 1 91 ? -16.280 6.805 6.933 1.00 96.38 91 THR A CA 1
ATOM 626 C C . THR A 1 91 ? -16.099 6.256 5.516 1.00 96.38 91 THR A C 1
ATOM 628 O O . THR A 1 91 ? -17.016 5.633 4.979 1.00 96.38 91 THR A O 1
ATOM 631 N N . THR A 1 92 ? -14.911 6.435 4.928 1.00 96.69 92 THR A N 1
ATOM 632 C CA . THR A 1 92 ? -14.536 5.886 3.617 1.00 96.69 92 THR A CA 1
ATOM 633 C C . THR A 1 92 ? -13.943 4.478 3.694 1.00 96.69 92 THR A C 1
ATOM 635 O O . THR A 1 92 ? -13.712 3.849 2.660 1.00 96.69 92 THR A O 1
ATOM 638 N N . PHE A 1 93 ? -13.689 3.957 4.898 1.00 96.50 93 PHE A N 1
ATOM 639 C CA . PHE A 1 93 ? -13.039 2.661 5.067 1.00 96.50 93 PHE A CA 1
ATOM 640 C C . PHE A 1 93 ? -13.961 1.506 4.653 1.00 96.50 93 PHE A C 1
ATOM 642 O O . PHE A 1 93 ? -15.189 1.599 4.779 1.00 96.50 93 PHE A O 1
ATOM 649 N N . PRO A 1 94 ? -13.394 0.393 4.147 1.00 93.12 94 PRO A N 1
ATOM 650 C CA . PRO A 1 94 ? -14.167 -0.806 3.870 1.00 93.12 94 PRO A CA 1
ATOM 651 C C . PRO A 1 94 ? -14.907 -1.293 5.127 1.00 93.12 94 PRO A C 1
ATOM 653 O O . PRO A 1 94 ? -14.487 -1.031 6.253 1.00 93.12 94 PRO A O 1
ATOM 656 N N . PRO A 1 95 ? -16.026 -2.018 4.958 1.00 89.94 95 PRO A N 1
ATOM 657 C CA . PRO A 1 95 ? -16.799 -2.502 6.089 1.00 89.94 95 PRO A CA 1
ATOM 658 C C . PRO A 1 95 ? -15.997 -3.528 6.897 1.00 89.94 95 PRO A C 1
ATOM 660 O O . PRO A 1 95 ? -15.640 -4.589 6.383 1.00 89.94 95 PRO A O 1
ATOM 663 N N . GLY A 1 96 ? -15.801 -3.234 8.182 1.00 91.00 96 GLY A N 1
ATOM 664 C CA . GLY A 1 96 ? -15.042 -4.082 9.098 1.00 91.00 96 GLY A CA 1
ATOM 665 C C . GLY A 1 96 ? -13.530 -3.864 9.010 1.00 91.00 96 GLY A C 1
ATOM 666 O O . GLY A 1 96 ? -13.046 -2.984 8.308 1.00 91.00 96 GLY A O 1
ATOM 667 N N . LYS A 1 97 ? -12.791 -4.674 9.769 1.00 95.12 97 LYS A N 1
ATOM 668 C CA . LYS A 1 97 ? -11.325 -4.684 9.769 1.00 95.12 97 LYS A CA 1
ATOM 669 C C . LYS A 1 97 ? -10.798 -5.734 8.790 1.00 95.12 97 LYS A C 1
ATOM 671 O O . LYS A 1 97 ? -11.475 -6.732 8.543 1.00 95.12 97 LYS A O 1
ATOM 676 N N . VAL A 1 98 ? -9.604 -5.512 8.253 1.00 95.56 98 VAL A N 1
ATOM 677 C CA . VAL A 1 98 ? -8.918 -6.416 7.321 1.00 95.56 98 VAL A CA 1
ATOM 678 C C . VAL A 1 98 ? -7.797 -7.184 8.017 1.00 95.56 98 VAL A C 1
ATOM 680 O O . VAL A 1 98 ? -7.182 -6.691 8.962 1.00 95.56 98 VAL A O 1
ATOM 683 N N . ASP A 1 99 ? -7.520 -8.392 7.530 1.00 95.69 99 ASP A N 1
ATOM 684 C CA . ASP A 1 99 ? -6.462 -9.258 8.067 1.00 95.69 99 ASP A CA 1
ATOM 685 C C . ASP A 1 99 ? -5.066 -8.852 7.587 1.00 95.69 99 ASP A C 1
ATOM 687 O O . ASP A 1 99 ? -4.067 -9.129 8.245 1.00 95.69 99 ASP A O 1
ATOM 691 N N . ALA A 1 100 ? -4.987 -8.185 6.437 1.00 96.06 100 ALA A N 1
ATOM 692 C CA . ALA A 1 100 ? -3.735 -7.694 5.897 1.00 96.06 100 ALA A CA 1
ATOM 693 C C . ALA A 1 100 ? -3.922 -6.352 5.190 1.00 96.06 100 ALA A C 1
ATOM 695 O O . ALA A 1 100 ? -4.924 -6.126 4.510 1.00 96.06 100 ALA A O 1
ATOM 696 N N . ILE A 1 101 ? -2.924 -5.485 5.325 1.00 97.62 101 ILE A N 1
ATOM 697 C CA . ILE A 1 101 ? -2.777 -4.257 4.543 1.00 97.62 101 ILE A CA 1
ATOM 698 C C . ILE A 1 101 ? -1.440 -4.353 3.813 1.00 97.62 101 ILE A C 1
ATOM 700 O O . ILE A 1 101 ? -0.436 -4.734 4.409 1.00 97.62 101 ILE A O 1
ATOM 704 N N . ILE A 1 102 ? -1.428 -4.006 2.529 1.00 96.69 102 ILE A N 1
ATOM 705 C CA . ILE A 1 102 ? -0.215 -3.969 1.710 1.00 96.69 102 ILE A CA 1
ATOM 706 C C . ILE A 1 102 ? -0.034 -2.534 1.229 1.00 96.69 102 ILE A C 1
ATOM 708 O O . ILE A 1 102 ? -0.925 -1.976 0.588 1.00 96.69 102 ILE A O 1
ATOM 712 N N . GLY A 1 103 ? 1.106 -1.936 1.557 1.00 95.69 103 GLY A N 1
ATOM 713 C CA . GLY A 1 103 ? 1.478 -0.589 1.147 1.00 95.69 103 GLY A CA 1
ATOM 714 C C . GLY A 1 103 ? 2.781 -0.594 0.363 1.00 95.69 103 GLY A C 1
ATOM 715 O O . GLY A 1 103 ? 3.768 -1.171 0.808 1.00 95.69 103 GLY A O 1
ATOM 716 N N . SER A 1 104 ? 2.802 0.083 -0.782 1.00 93.81 104 SER A N 1
ATOM 717 C CA . SER A 1 104 ? 4.021 0.286 -1.565 1.00 93.81 104 SER A CA 1
ATOM 718 C C . SER A 1 104 ? 4.316 1.773 -1.657 1.00 93.81 104 SER A C 1
ATOM 720 O O . SER A 1 104 ? 3.513 2.519 -2.208 1.00 93.81 104 SER A O 1
ATOM 722 N N . ASP A 1 105 ? 5.468 2.178 -1.130 1.00 92.12 105 ASP A N 1
ATOM 723 C CA . ASP A 1 105 ? 6.038 3.523 -1.218 1.00 92.12 105 ASP A CA 1
ATOM 724 C C . ASP A 1 105 ? 5.050 4.632 -0.815 1.00 92.12 105 ASP A C 1
ATOM 726 O O . ASP A 1 105 ? 4.857 5.617 -1.515 1.00 92.12 105 ASP A O 1
ATOM 730 N N . LEU A 1 106 ? 4.375 4.447 0.321 1.00 93.81 106 LEU A N 1
ATOM 731 C CA . LEU A 1 106 ? 3.288 5.327 0.768 1.00 93.81 106 LEU A CA 1
ATOM 732 C C . LEU A 1 106 ? 3.786 6.643 1.388 1.00 93.81 106 LEU A C 1
ATOM 734 O O . LEU A 1 106 ? 3.038 7.619 1.460 1.00 93.81 106 LEU A O 1
ATOM 738 N N . ILE A 1 107 ? 5.026 6.668 1.882 1.00 92.06 107 ILE A N 1
ATOM 739 C CA . ILE A 1 107 ? 5.555 7.758 2.708 1.00 92.06 107 ILE A CA 1
ATOM 740 C C . ILE A 1 107 ? 6.550 8.582 1.900 1.00 92.06 107 ILE A C 1
ATOM 742 O O . ILE A 1 107 ? 7.720 8.230 1.790 1.00 92.06 107 ILE A O 1
ATOM 746 N N . TYR A 1 108 ? 6.087 9.715 1.378 1.00 84.12 108 TYR A N 1
ATOM 747 C CA . TYR A 1 108 ? 6.937 10.683 0.676 1.00 84.12 108 TYR A CA 1
ATOM 748 C C . TYR A 1 108 ? 7.390 11.848 1.563 1.00 84.12 108 TYR A C 1
ATOM 750 O O . TYR A 1 108 ? 8.400 12.487 1.270 1.00 84.12 108 TYR A O 1
ATOM 758 N N . GLN A 1 109 ? 6.620 12.159 2.608 1.00 88.94 109 GLN A N 1
ATOM 759 C CA . GLN A 1 109 ? 6.837 13.286 3.514 1.00 88.94 109 GLN A CA 1
ATOM 760 C C . GLN A 1 109 ? 6.441 12.877 4.932 1.00 88.94 109 GLN A C 1
ATOM 762 O O . GLN A 1 109 ? 5.400 12.247 5.117 1.00 88.94 109 GLN A O 1
ATOM 767 N N . SER A 1 110 ? 7.205 13.316 5.931 1.00 89.50 110 SER A N 1
ATOM 768 C CA . SER A 1 110 ? 6.942 13.063 7.359 1.00 89.50 110 SER A CA 1
ATOM 769 C C . SER A 1 110 ? 5.525 13.454 7.809 1.00 89.50 110 SER A C 1
ATOM 771 O O . SER A 1 110 ? 4.923 12.790 8.649 1.00 89.50 110 SER A O 1
ATOM 773 N N . SER A 1 111 ? 4.917 14.464 7.181 1.00 93.06 111 SER A N 1
ATOM 774 C CA . SER A 1 111 ? 3.549 14.915 7.480 1.00 93.06 111 SER A CA 1
ATOM 775 C C . SER A 1 111 ? 2.463 13.845 7.298 1.00 93.06 111 SER A C 1
ATOM 777 O O . SER A 1 111 ? 1.412 13.946 7.932 1.00 93.06 111 SER A O 1
ATOM 779 N N . VAL A 1 112 ? 2.694 12.820 6.467 1.00 93.38 112 VAL A N 1
ATOM 780 C CA . VAL A 1 112 ? 1.715 11.745 6.227 1.00 93.38 112 VAL A CA 1
ATOM 781 C C . VAL A 1 112 ? 1.748 10.658 7.302 1.00 93.38 112 VAL A C 1
ATOM 783 O O . VAL A 1 112 ? 0.766 9.941 7.477 1.00 93.38 112 VAL A O 1
ATOM 786 N N . VAL A 1 113 ? 2.850 10.553 8.051 1.00 95.50 113 VAL A N 1
ATOM 787 C CA . VAL A 1 113 ? 3.081 9.508 9.058 1.00 95.50 113 VAL A CA 1
ATOM 788 C C . VAL A 1 113 ? 1.930 9.382 10.064 1.00 95.50 113 VAL A C 1
ATOM 790 O O . VAL A 1 113 ? 1.383 8.283 10.173 1.00 95.50 113 VAL A O 1
ATOM 793 N N . PRO A 1 114 ? 1.488 10.445 10.769 1.00 96.44 114 PRO A N 1
ATOM 794 C CA . PRO A 1 114 ? 0.414 10.305 11.753 1.00 96.44 114 PRO A CA 1
ATOM 795 C C . PRO A 1 114 ? -0.919 9.875 11.126 1.00 96.44 114 PRO A C 1
ATOM 797 O O . PRO A 1 114 ? -1.670 9.120 11.742 1.00 96.44 114 PRO A O 1
ATOM 800 N N . ILE A 1 115 ? -1.200 10.322 9.899 1.00 96.88 115 ILE A N 1
ATOM 801 C CA . ILE A 1 115 ? -2.428 9.986 9.171 1.00 96.88 115 ILE A CA 1
ATOM 802 C C . ILE A 1 115 ? -2.421 8.496 8.809 1.00 96.88 115 ILE A C 1
ATOM 804 O O . ILE A 1 115 ? -3.386 7.782 9.080 1.00 96.88 115 ILE A O 1
ATOM 808 N N . LEU A 1 116 ? -1.307 8.008 8.254 1.00 97.25 116 LEU A N 1
ATOM 809 C CA . LEU A 1 116 ? -1.164 6.615 7.841 1.00 97.25 116 LEU A CA 1
ATOM 810 C C . LEU A 1 116 ? -1.196 5.651 9.036 1.00 97.25 116 LEU A C 1
ATOM 812 O O . LEU A 1 116 ? -1.881 4.632 8.975 1.00 97.25 116 LEU A O 1
ATOM 816 N N . VAL A 1 117 ? -0.511 5.977 10.139 1.00 97.81 117 VAL A N 1
ATOM 817 C CA . VAL A 1 117 ? -0.522 5.153 11.364 1.00 97.81 117 VAL A CA 1
ATOM 818 C C . VAL A 1 117 ? -1.942 5.012 11.916 1.00 97.81 117 VAL A C 1
ATOM 820 O O . VAL A 1 117 ? -2.353 3.906 12.267 1.00 97.81 117 VAL A O 1
ATOM 823 N N . ASN A 1 118 ? -2.713 6.106 11.952 1.00 97.81 118 ASN A N 1
ATOM 824 C CA . ASN A 1 118 ? -4.099 6.059 12.414 1.00 97.81 118 ASN A CA 1
ATOM 825 C C . ASN A 1 118 ? -4.978 5.197 11.495 1.00 97.81 118 ASN A C 1
ATOM 827 O O . ASN A 1 118 ? -5.713 4.335 11.976 1.00 97.81 118 ASN A O 1
ATOM 831 N N . ALA A 1 119 ? -4.850 5.366 10.175 1.00 98.00 119 ALA A N 1
ATOM 832 C CA . ALA A 1 119 ? -5.587 4.556 9.210 1.00 98.00 119 ALA A CA 1
ATOM 833 C C . ALA A 1 119 ? -5.282 3.057 9.365 1.00 98.00 119 ALA A C 1
ATOM 835 O O . ALA A 1 119 ? -6.207 2.249 9.396 1.00 98.00 119 ALA A O 1
ATOM 836 N N . ILE A 1 120 ? -4.010 2.674 9.530 1.00 98.00 120 ILE A N 1
ATOM 837 C CA . ILE A 1 120 ? -3.619 1.272 9.744 1.00 98.00 120 ILE A CA 1
ATOM 838 C C . ILE A 1 120 ? -4.221 0.724 11.047 1.00 98.00 120 ILE A C 1
ATOM 840 O O . ILE A 1 120 ? -4.782 -0.371 11.040 1.00 98.00 120 ILE A O 1
ATOM 844 N N . ALA A 1 121 ? -4.169 1.477 12.151 1.00 97.44 121 ALA A N 1
ATOM 845 C CA . ALA A 1 121 ? -4.740 1.062 13.437 1.00 97.44 121 ALA A CA 1
ATOM 846 C C . ALA A 1 121 ? -6.262 0.831 13.386 1.00 97.44 121 ALA A C 1
ATOM 848 O O . ALA A 1 121 ? -6.798 -0.093 14.014 1.00 97.44 121 ALA A O 1
ATOM 849 N N . GLU A 1 122 ? -6.971 1.652 12.618 1.00 97.31 122 GLU A N 1
ATOM 850 C CA . GLU A 1 122 ? -8.413 1.522 12.435 1.00 97.31 122 GLU A CA 1
ATOM 851 C C . GLU A 1 122 ? -8.782 0.389 11.468 1.00 97.31 122 GLU A C 1
ATOM 853 O O . GLU A 1 122 ? -9.702 -0.376 11.766 1.00 97.31 122 GLU A O 1
ATOM 858 N N . LEU A 1 123 ? -8.042 0.235 10.364 1.00 97.31 123 LEU A N 1
ATOM 859 C CA . LEU A 1 123 ? -8.308 -0.756 9.317 1.00 97.31 123 LEU A CA 1
ATOM 860 C C . LEU A 1 123 ? -7.911 -2.179 9.710 1.00 97.31 123 LEU A C 1
ATOM 862 O O . LEU A 1 123 ? -8.598 -3.123 9.325 1.00 97.31 123 LEU A O 1
ATOM 866 N N . LEU A 1 124 ? -6.815 -2.365 10.443 1.00 97.50 124 LEU A N 1
ATOM 867 C CA . LEU A 1 124 ? -6.254 -3.694 10.681 1.00 97.50 124 LEU A CA 1
ATOM 868 C C . LEU A 1 124 ? -6.967 -4.423 11.829 1.00 97.50 124 LEU A C 1
ATOM 870 O O . LEU A 1 124 ? -7.344 -3.816 12.838 1.00 97.50 124 LEU A O 1
ATOM 874 N N . SER A 1 125 ? -7.176 -5.732 11.682 1.00 96.12 125 SER A N 1
ATOM 875 C CA . SER A 1 125 ? -7.682 -6.601 12.750 1.00 96.12 125 SER A CA 1
ATOM 876 C C . SER A 1 125 ? -6.626 -6.812 13.848 1.00 96.12 125 SER A C 1
ATOM 878 O O . SER A 1 125 ? -5.449 -6.526 13.652 1.00 96.12 125 SER A O 1
ATOM 880 N N . GLU A 1 126 ? -7.034 -7.300 15.027 1.00 90.81 126 GL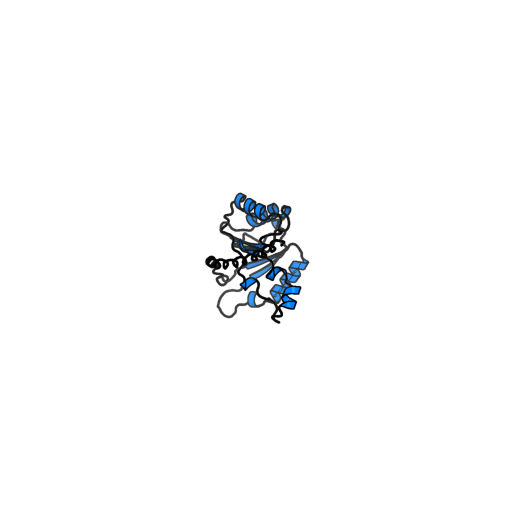U A N 1
ATOM 881 C CA . GLU A 1 126 ? -6.155 -7.441 16.211 1.00 90.81 126 GLU A CA 1
ATOM 882 C C . GLU A 1 126 ? -4.917 -8.323 15.964 1.00 90.81 126 GLU A C 1
ATOM 884 O O . GLU A 1 126 ? -3.885 -8.117 16.591 1.00 90.81 126 GLU A O 1
ATOM 889 N N . ASN A 1 127 ? -4.996 -9.260 15.013 1.00 91.62 127 ASN A N 1
ATOM 890 C CA . ASN A 1 127 ? -3.884 -10.128 14.609 1.00 91.62 127 ASN A CA 1
ATOM 891 C C . ASN A 1 127 ? -3.481 -9.923 13.142 1.00 91.62 127 ASN A C 1
ATOM 893 O O . ASN A 1 127 ? -2.833 -10.790 12.556 1.00 91.62 127 ASN A O 1
ATOM 897 N N . GLY A 1 128 ? -3.922 -8.825 12.528 1.00 94.81 128 GLY A N 1
ATOM 898 C CA . GLY A 1 128 ? -3.612 -8.555 11.137 1.00 94.81 128 GLY A CA 1
ATOM 899 C C . GLY A 1 128 ? -2.162 -8.118 10.940 1.00 94.81 128 GLY A C 1
ATOM 900 O O . GLY A 1 128 ? -1.469 -7.731 11.882 1.00 94.81 128 GLY A O 1
ATOM 901 N N . CYS A 1 129 ? -1.697 -8.169 9.696 1.00 96.38 129 CYS A N 1
ATOM 902 C CA . CYS A 1 129 ? -0.346 -7.750 9.325 1.00 96.38 129 CYS A CA 1
ATOM 903 C C . CYS A 1 129 ? -0.371 -6.562 8.363 1.00 96.38 129 CYS A C 1
ATOM 905 O O . CYS A 1 129 ? -1.159 -6.516 7.421 1.00 96.38 129 CYS A O 1
ATOM 907 N N . PHE A 1 130 ? 0.524 -5.605 8.582 1.00 97.25 130 PHE A N 1
ATOM 908 C CA . PHE A 1 130 ? 0.820 -4.571 7.601 1.00 97.25 130 PHE A CA 1
ATOM 909 C C . PHE A 1 130 ? 2.146 -4.914 6.931 1.00 97.25 130 PHE A C 1
ATOM 911 O O . PHE A 1 130 ? 3.152 -5.029 7.621 1.00 97.25 130 PHE A O 1
ATOM 918 N N . PHE A 1 131 ? 2.118 -5.085 5.613 1.00 96.25 131 PHE A N 1
ATOM 919 C CA . PHE A 1 131 ? 3.297 -5.307 4.787 1.00 96.25 131 PHE A CA 1
ATOM 920 C C . PHE A 1 131 ? 3.628 -4.022 4.052 1.00 96.25 131 PHE A C 1
ATOM 922 O O . PHE A 1 131 ? 2.773 -3.454 3.361 1.00 96.25 131 PHE A O 1
ATOM 929 N N . TYR A 1 132 ? 4.870 -3.580 4.180 1.00 94.75 132 TYR A N 1
ATOM 930 C CA . TYR A 1 132 ? 5.324 -2.339 3.593 1.00 94.75 132 TYR A CA 1
ATOM 931 C C . TYR A 1 132 ? 6.565 -2.550 2.743 1.00 94.75 132 TYR A C 1
ATOM 933 O O . TYR A 1 132 ? 7.529 -3.183 3.162 1.00 94.75 132 TYR A O 1
ATOM 941 N N . VAL A 1 133 ? 6.561 -1.980 1.543 1.00 93.12 133 VAL A N 1
ATOM 942 C CA . VAL A 1 133 ? 7.755 -1.909 0.703 1.00 93.12 133 VAL A CA 1
ATOM 943 C C . VAL A 1 133 ? 8.041 -0.465 0.339 1.00 93.12 133 VAL A C 1
ATOM 945 O O . VAL A 1 133 ? 7.145 0.260 -0.079 1.00 93.12 133 VAL A O 1
ATOM 948 N N . ALA A 1 134 ? 9.286 -0.029 0.494 1.00 91.81 134 ALA A N 1
ATOM 949 C CA . ALA A 1 134 ? 9.723 1.301 0.077 1.00 91.81 134 ALA A CA 1
ATOM 950 C C . ALA A 1 134 ? 11.223 1.312 -0.240 1.00 91.81 134 ALA A C 1
ATOM 952 O O . ALA A 1 134 ? 11.942 0.413 0.202 1.00 91.81 134 ALA A O 1
ATOM 953 N N . PRO A 1 135 ? 11.717 2.309 -0.993 1.00 90.88 135 PRO A N 1
ATOM 954 C CA . PRO A 1 135 ? 13.150 2.532 -1.140 1.00 90.88 135 PRO A CA 1
ATOM 955 C C . PRO A 1 135 ? 13.856 2.632 0.218 1.00 90.88 135 PRO A C 1
ATOM 957 O O . PRO A 1 135 ? 13.337 3.244 1.150 1.00 90.88 135 PRO A O 1
ATOM 960 N N . GLU A 1 136 ? 15.063 2.073 0.313 1.00 88.38 136 GLU A N 1
ATOM 961 C CA . GLU A 1 136 ? 15.913 2.118 1.514 1.00 88.38 136 GLU A CA 1
ATOM 962 C C . GLU A 1 136 ? 16.239 3.555 1.947 1.00 88.38 136 GLU A C 1
ATOM 964 O O . GLU A 1 136 ? 16.428 3.836 3.128 1.00 88.38 136 GLU A O 1
ATOM 969 N N . SER A 1 137 ? 16.309 4.480 0.989 1.00 83.38 137 SER A N 1
ATOM 970 C CA . SER A 1 137 ? 16.643 5.879 1.234 1.00 83.38 137 SER A CA 1
ATOM 971 C C . SER A 1 137 ? 15.859 6.821 0.318 1.00 83.38 137 SER A C 1
ATOM 973 O O . SER A 1 137 ? 15.145 6.399 -0.590 1.00 83.38 137 SER A O 1
ATOM 975 N N . GLY A 1 138 ? 15.972 8.129 0.566 1.00 78.81 138 GLY A N 1
ATOM 976 C CA . GLY A 1 138 ? 15.306 9.152 -0.250 1.00 78.81 138 GLY A CA 1
ATOM 977 C C . GLY A 1 138 ? 13.826 9.363 0.084 1.00 78.81 138 GLY A C 1
ATOM 978 O O . GLY A 1 138 ? 13.108 9.973 -0.709 1.00 78.81 138 GLY A O 1
ATOM 979 N N . ARG A 1 139 ? 13.368 8.870 1.241 1.00 78.19 139 ARG A N 1
ATOM 980 C CA . ARG A 1 139 ? 12.041 9.135 1.808 1.00 78.19 139 ARG A CA 1
ATOM 981 C C . ARG A 1 139 ? 12.191 9.785 3.177 1.00 78.19 139 ARG A C 1
ATOM 983 O O . ARG A 1 139 ? 12.905 9.270 4.033 1.00 78.19 139 ARG A O 1
ATOM 990 N N . ASP A 1 140 ? 11.534 10.923 3.364 1.00 75.81 140 ASP A N 1
ATOM 991 C CA . ASP A 1 140 ? 11.470 11.596 4.660 1.00 75.81 140 ASP A CA 1
ATOM 992 C C . ASP A 1 140 ? 10.337 10.984 5.494 1.00 75.81 140 ASP A C 1
ATOM 994 O O . ASP A 1 140 ? 9.198 10.919 5.031 1.00 75.81 140 ASP A O 1
ATOM 998 N N . GLY A 1 141 ? 10.649 10.524 6.707 1.00 81.12 141 GLY A N 1
ATOM 999 C CA . GLY A 1 141 ? 9.660 9.992 7.652 1.00 81.12 141 GLY A CA 1
ATOM 1000 C C . GLY A 1 141 ? 9.585 8.467 7.795 1.00 81.12 141 GLY A C 1
ATOM 1001 O O . GLY A 1 141 ? 8.763 7.999 8.574 1.00 81.12 141 GLY A O 1
ATOM 1002 N N . LEU A 1 142 ? 10.423 7.667 7.120 1.00 82.62 142 LEU A N 1
ATOM 1003 C CA . LEU A 1 142 ? 10.390 6.201 7.281 1.00 82.62 142 LEU A CA 1
ATOM 1004 C C . LEU A 1 142 ? 10.770 5.755 8.707 1.00 82.62 142 LEU A C 1
ATOM 1006 O O . LEU A 1 142 ? 10.045 4.980 9.331 1.00 82.62 142 LEU A O 1
ATOM 1010 N N . ASP A 1 143 ? 11.859 6.295 9.259 1.00 86.19 143 ASP A N 1
ATOM 1011 C CA . ASP A 1 143 ? 12.276 6.009 10.642 1.00 86.19 143 ASP A CA 1
ATOM 1012 C C . ASP A 1 143 ? 11.244 6.507 11.668 1.00 86.19 143 ASP A C 1
ATOM 1014 O O . ASP A 1 143 ? 10.970 5.854 12.684 1.00 86.19 143 ASP A O 1
ATOM 1018 N N . GLU A 1 144 ? 10.641 7.666 11.386 1.00 91.50 144 GLU A N 1
ATOM 1019 C CA . GLU A 1 144 ? 9.557 8.238 12.185 1.00 91.50 144 GLU A CA 1
ATOM 1020 C C . GLU A 1 144 ? 8.329 7.326 12.162 1.00 91.50 144 GLU A C 1
ATOM 1022 O O . GLU A 1 144 ? 7.750 7.046 13.209 1.00 91.50 144 GLU A O 1
ATOM 1027 N N . PHE A 1 145 ? 7.981 6.790 10.995 1.00 93.00 145 PHE A N 1
ATOM 1028 C CA . PHE A 1 145 ? 6.873 5.865 10.823 1.00 93.00 145 PHE A CA 1
ATOM 1029 C C . PHE A 1 145 ? 7.073 4.562 11.589 1.00 93.00 145 PHE A C 1
ATOM 1031 O O . PHE A 1 145 ? 6.188 4.166 12.346 1.00 93.00 145 PHE A O 1
ATOM 1038 N N . VAL A 1 146 ? 8.244 3.926 11.481 1.00 90.81 146 VAL A N 1
ATOM 1039 C CA . VAL A 1 146 ? 8.549 2.705 12.250 1.00 90.81 146 VAL A CA 1
ATOM 1040 C C . VAL A 1 146 ? 8.453 2.973 13.755 1.00 90.81 146 VAL A C 1
ATOM 1042 O O . VAL A 1 146 ? 7.946 2.142 14.514 1.00 90.81 146 VAL A O 1
ATOM 1045 N N . THR A 1 147 ? 8.907 4.145 14.203 1.00 93.88 147 THR A N 1
ATOM 1046 C CA . THR A 1 147 ? 8.797 4.563 15.607 1.00 93.88 147 THR A CA 1
ATOM 1047 C C . THR A 1 147 ? 7.337 4.769 16.017 1.00 93.88 147 THR A C 1
ATOM 1049 O O . THR A 1 147 ? 6.910 4.238 17.044 1.00 93.88 147 THR A O 1
ATOM 1052 N N . ALA A 1 148 ? 6.555 5.475 15.201 1.00 96.06 148 ALA A N 1
ATOM 1053 C CA . ALA A 1 148 ? 5.149 5.764 15.456 1.00 96.06 148 ALA A CA 1
ATOM 1054 C C . ALA A 1 148 ? 4.285 4.492 15.472 1.00 96.06 148 ALA A C 1
ATOM 1056 O O . ALA A 1 148 ? 3.461 4.332 16.371 1.00 96.06 148 ALA A O 1
ATOM 1057 N N . MET A 1 149 ? 4.528 3.546 14.560 1.00 96.25 149 MET A N 1
ATOM 1058 C CA . MET A 1 149 ? 3.868 2.235 14.545 1.00 96.25 149 MET A CA 1
ATOM 1059 C C . MET A 1 149 ? 4.126 1.461 15.844 1.00 96.25 149 MET A C 1
ATOM 1061 O O . MET A 1 149 ? 3.188 0.958 16.464 1.00 96.25 149 MET A O 1
ATOM 1065 N N . LYS A 1 150 ? 5.376 1.432 16.329 1.00 95.94 150 LYS A N 1
ATOM 1066 C CA . LYS A 1 150 ? 5.707 0.808 17.623 1.00 95.94 150 LYS A CA 1
ATOM 1067 C C . LYS A 1 150 ? 5.006 1.499 18.790 1.00 95.94 150 LYS A C 1
ATOM 1069 O O . LYS A 1 150 ? 4.491 0.829 19.682 1.00 95.94 150 LYS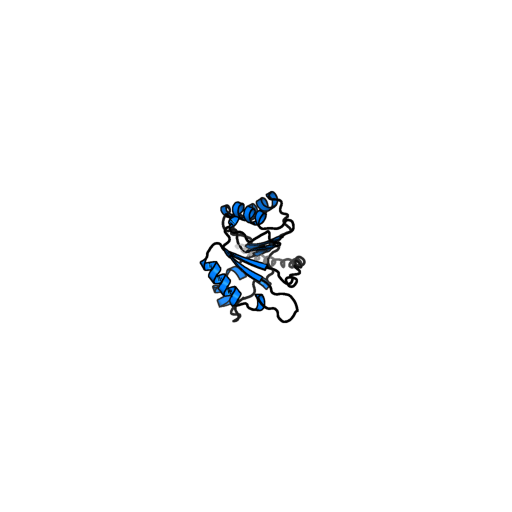 A O 1
ATOM 1074 N N . SER A 1 151 ? 4.955 2.832 18.791 1.00 96.62 151 SER A N 1
ATOM 1075 C CA . SER A 1 151 ? 4.223 3.599 19.809 1.00 96.62 151 SER A CA 1
ATOM 1076 C C . SER A 1 151 ? 2.710 3.362 19.772 1.00 96.62 151 SER A C 1
ATOM 1078 O O . SER A 1 151 ? 2.072 3.430 20.820 1.00 96.62 151 SER A O 1
ATOM 1080 N N . ALA A 1 152 ? 2.146 3.038 18.607 1.00 96.12 152 ALA A N 1
ATOM 1081 C CA . ALA A 1 152 ? 0.747 2.646 18.443 1.00 96.12 152 ALA A CA 1
ATOM 1082 C C . ALA A 1 152 ? 0.463 1.182 18.847 1.00 96.12 152 ALA A C 1
ATOM 1084 O O . ALA A 1 152 ? -0.686 0.751 18.801 1.00 96.12 152 ALA A O 1
ATOM 1085 N N . GLY A 1 153 ? 1.483 0.430 19.281 1.00 95.69 153 GLY A N 1
ATOM 1086 C CA . GLY A 1 153 ? 1.344 -0.938 19.786 1.00 95.69 153 GLY A CA 1
ATOM 1087 C C . GLY A 1 153 ? 1.636 -2.035 18.763 1.00 95.69 153 GLY A C 1
ATOM 1088 O O . GLY A 1 153 ? 1.447 -3.207 19.079 1.00 95.69 153 GLY A O 1
ATOM 1089 N N . PHE A 1 154 ? 2.120 -1.690 17.567 1.00 96.56 154 PHE A N 1
ATOM 1090 C CA . PHE A 1 154 ? 2.507 -2.680 16.564 1.00 96.56 154 PHE A CA 1
ATOM 1091 C C . PHE A 1 154 ? 3.903 -3.256 16.824 1.00 96.56 154 PHE A C 1
ATOM 1093 O O . PHE A 1 154 ? 4.836 -2.557 17.227 1.00 96.56 154 PHE A O 1
ATOM 1100 N N . GLU A 1 155 ? 4.063 -4.544 16.534 1.00 95.44 155 GLU A N 1
ATOM 1101 C CA . GLU A 1 155 ? 5.350 -5.236 16.566 1.00 95.44 155 GLU A CA 1
ATOM 1102 C C . GLU A 1 155 ? 5.985 -5.229 15.168 1.00 95.44 155 GLU A C 1
ATOM 1104 O O . GLU A 1 155 ? 5.383 -5.692 14.203 1.00 95.44 155 GLU A O 1
ATOM 1109 N N . HIS A 1 156 ? 7.224 -4.746 15.057 1.00 94.12 156 HIS A N 1
ATOM 1110 C CA . HIS A 1 156 ? 7.988 -4.819 13.811 1.00 94.12 156 HIS A CA 1
ATOM 1111 C C . HIS A 1 156 ? 8.694 -6.176 13.705 1.00 94.12 156 HIS A C 1
ATOM 1113 O O . HIS A 1 156 ? 9.588 -6.462 14.505 1.00 94.12 156 HIS A O 1
ATOM 1119 N N . LYS A 1 157 ? 8.293 -6.997 12.727 1.00 92.69 157 LYS A N 1
ATOM 1120 C CA . LYS A 1 157 ? 8.799 -8.370 12.558 1.00 92.69 157 LYS A CA 1
ATOM 1121 C C . LYS A 1 157 ? 10.188 -8.444 11.927 1.00 92.69 157 LYS A C 1
ATOM 1123 O O . LYS A 1 157 ? 10.906 -9.407 12.178 1.00 92.69 157 LYS A O 1
ATOM 1128 N N . GLY A 1 158 ? 10.594 -7.428 11.176 1.00 89.38 158 GLY A N 1
ATOM 1129 C CA . GLY A 1 158 ? 11.930 -7.334 10.603 1.00 89.38 158 GLY A CA 1
ATOM 1130 C C . GLY A 1 158 ? 11.917 -6.594 9.279 1.00 89.38 158 GLY A C 1
ATOM 1131 O O . GLY A 1 158 ? 10.863 -6.270 8.752 1.00 89.38 158 GLY A O 1
ATOM 1132 N N . SER A 1 159 ? 13.106 -6.353 8.742 1.00 91.25 159 SER A N 1
ATOM 1133 C CA . SER A 1 159 ? 13.274 -5.716 7.441 1.00 91.25 159 SER A CA 1
ATOM 1134 C C . SER A 1 159 ? 14.250 -6.528 6.611 1.00 91.25 159 SER A C 1
ATOM 1136 O O . SER A 1 159 ? 15.309 -6.917 7.110 1.00 91.25 159 SER A O 1
ATOM 1138 N N . VAL A 1 160 ? 13.910 -6.774 5.352 1.00 92.50 160 VAL A N 1
ATOM 1139 C CA . VAL A 1 160 ? 14.774 -7.486 4.406 1.00 92.50 160 VAL A CA 1
ATOM 1140 C C . VAL A 1 160 ? 14.842 -6.723 3.092 1.00 92.50 160 VAL A C 1
ATOM 1142 O O . VAL A 1 160 ? 13.861 -6.125 2.654 1.00 92.50 160 VAL A O 1
ATOM 1145 N N . ALA A 1 161 ? 16.011 -6.721 2.455 1.00 92.81 161 ALA A N 1
ATOM 1146 C CA . ALA A 1 161 ? 16.124 -6.193 1.103 1.00 92.81 161 ALA A CA 1
ATOM 1147 C C . ALA A 1 161 ? 15.287 -7.054 0.147 1.00 92.81 161 ALA A C 1
ATOM 1149 O O . ALA A 1 161 ? 15.278 -8.282 0.257 1.00 92.81 161 ALA A O 1
ATOM 1150 N N . ALA A 1 162 ? 14.597 -6.408 -0.791 1.00 90.50 162 ALA A N 1
ATOM 1151 C CA . ALA A 1 162 ? 13.875 -7.101 -1.843 1.00 90.50 162 ALA A CA 1
ATOM 1152 C C . ALA A 1 162 ? 14.843 -7.980 -2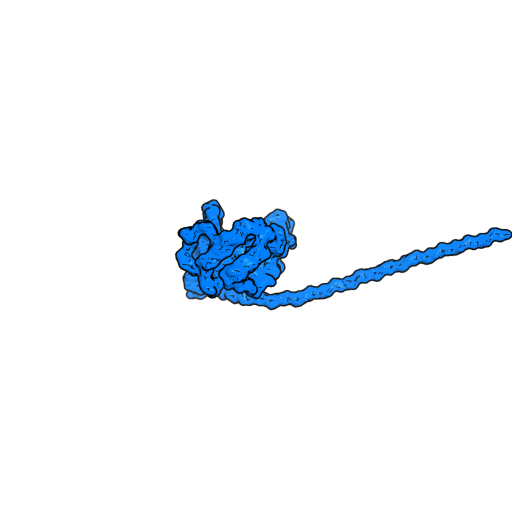.656 1.00 90.50 162 ALA A C 1
ATOM 1154 O O . ALA A 1 162 ? 15.894 -7.477 -3.075 1.00 90.50 162 ALA A O 1
ATOM 1155 N N . PRO A 1 163 ? 14.508 -9.264 -2.889 1.00 90.94 163 PRO A N 1
ATOM 1156 C CA . PRO A 1 163 ? 15.303 -10.152 -3.727 1.00 90.94 163 PRO A CA 1
ATOM 1157 C C . PRO A 1 163 ? 15.574 -9.555 -5.112 1.00 90.94 163 PRO A C 1
ATOM 1159 O O . PRO A 1 163 ? 14.702 -8.916 -5.702 1.00 90.94 163 PRO A O 1
ATOM 1162 N N . ASP A 1 164 ? 16.762 -9.802 -5.666 1.00 86.62 164 ASP A N 1
ATOM 1163 C CA . ASP A 1 164 ? 17.142 -9.248 -6.974 1.00 86.62 164 ASP A CA 1
ATOM 1164 C C . ASP A 1 164 ? 16.266 -9.769 -8.126 1.00 86.62 164 ASP A C 1
ATOM 1166 O O . ASP A 1 164 ? 16.096 -9.080 -9.129 1.00 86.62 164 ASP A O 1
ATOM 1170 N N . GLU A 1 165 ? 15.635 -10.936 -7.976 1.00 89.19 165 GLU A N 1
ATOM 1171 C CA . GLU A 1 165 ? 14.654 -11.456 -8.938 1.00 89.19 165 GLU A CA 1
ATOM 1172 C C . GLU A 1 165 ? 13.430 -10.543 -9.113 1.00 89.19 165 GLU A C 1
ATOM 1174 O O . GLU A 1 165 ? 12.854 -10.495 -10.199 1.00 89.19 165 GLU A O 1
ATOM 1179 N N . TYR A 1 166 ? 13.070 -9.748 -8.100 1.00 87.19 166 TYR A N 1
ATOM 1180 C CA . TYR A 1 166 ? 11.976 -8.775 -8.200 1.00 87.19 166 TYR A CA 1
ATOM 1181 C C . TYR A 1 166 ? 12.367 -7.519 -8.990 1.00 87.19 166 TYR A C 1
ATOM 1183 O O . TYR A 1 166 ? 11.508 -6.699 -9.305 1.00 87.19 166 TYR A O 1
ATOM 1191 N N . LYS A 1 167 ? 13.650 -7.378 -9.339 1.00 86.62 167 LYS A N 1
ATOM 1192 C CA . LYS A 1 167 ? 14.187 -6.305 -10.188 1.00 86.62 167 LYS A CA 1
ATOM 1193 C C . LYS A 1 167 ? 14.364 -6.748 -11.644 1.00 86.62 167 LYS A C 1
ATOM 1195 O O . LYS A 1 167 ? 14.961 -6.019 -12.436 1.00 86.62 167 LYS A O 1
ATOM 1200 N N . ALA A 1 168 ? 13.893 -7.947 -11.998 1.00 89.31 168 ALA A N 1
ATOM 1201 C CA . ALA A 1 168 ? 13.983 -8.461 -13.357 1.00 89.31 168 ALA A CA 1
ATOM 1202 C C . ALA A 1 168 ? 13.256 -7.550 -14.361 1.00 89.31 168 ALA A C 1
ATOM 1204 O O . ALA A 1 168 ? 12.283 -6.874 -14.026 1.00 89.31 168 ALA A O 1
ATOM 1205 N N . ASN A 1 169 ? 13.732 -7.558 -15.608 1.00 90.62 169 ASN A N 1
ATOM 1206 C CA . ASN A 1 169 ? 13.155 -6.779 -16.699 1.00 90.62 169 ASN A CA 1
ATOM 1207 C C . ASN A 1 169 ? 11.668 -7.154 -16.896 1.00 90.62 169 ASN A C 1
ATOM 1209 O O . ASN A 1 169 ? 11.379 -8.304 -17.240 1.00 90.62 169 ASN A O 1
ATOM 1213 N N . PRO A 1 170 ? 10.715 -6.223 -16.684 1.00 89.25 170 PRO A N 1
ATOM 1214 C CA . PRO A 1 170 ? 9.289 -6.528 -16.767 1.00 89.25 170 PRO A CA 1
ATOM 1215 C C . PRO A 1 170 ? 8.760 -6.510 -18.209 1.00 89.25 170 PRO A C 1
ATOM 1217 O O . PRO A 1 170 ? 7.586 -6.804 -18.436 1.00 89.25 170 PRO A O 1
ATOM 1220 N N . LEU A 1 171 ? 9.581 -6.112 -19.187 1.00 88.69 171 LEU A N 1
ATOM 1221 C CA . LEU A 1 171 ? 9.165 -5.990 -20.579 1.00 88.69 171 LEU A CA 1
ATOM 1222 C C . LEU A 1 171 ? 9.136 -7.357 -21.256 1.00 88.69 171 LEU A C 1
ATOM 1224 O O . LEU A 1 171 ? 10.124 -8.080 -21.245 1.00 88.69 171 LEU A O 1
ATOM 1228 N N . GLU A 1 172 ? 8.049 -7.663 -21.966 1.00 88.94 172 GLU A N 1
ATOM 1229 C CA . GLU A 1 172 ? 7.937 -8.886 -22.778 1.00 88.94 172 GLU A CA 1
ATOM 1230 C C . GLU A 1 172 ? 9.053 -8.998 -23.832 1.00 88.94 172 GLU A C 1
ATOM 1232 O O . GLU A 1 172 ? 9.513 -10.095 -24.141 1.00 88.94 172 GLU A O 1
ATOM 1237 N N . SER A 1 173 ? 9.525 -7.861 -24.358 1.00 91.69 173 SER A N 1
ATOM 1238 C CA . SER A 1 173 ? 10.629 -7.814 -25.322 1.00 91.69 173 SER A CA 1
ATOM 1239 C C . SER A 1 173 ? 11.978 -8.222 -24.735 1.00 91.69 173 SER A C 1
ATOM 1241 O O . SER A 1 173 ? 12.888 -8.518 -25.509 1.00 91.69 173 SER A O 1
ATOM 1243 N N . MET A 1 174 ? 12.116 -8.210 -23.402 1.00 89.25 174 MET A N 1
ATOM 1244 C CA . MET A 1 174 ? 13.380 -8.397 -22.682 1.00 89.25 174 MET A CA 1
ATOM 1245 C C . MET A 1 174 ? 14.485 -7.440 -23.164 1.00 89.25 174 MET A C 1
ATOM 1247 O O . MET A 1 174 ? 15.667 -7.768 -23.151 1.00 89.25 174 MET A O 1
ATOM 1251 N N . ASP A 1 175 ? 14.089 -6.253 -23.632 1.00 94.31 175 ASP A N 1
ATOM 1252 C CA . ASP A 1 175 ? 15.010 -5.206 -24.068 1.00 94.31 175 ASP A CA 1
ATOM 1253 C C . ASP A 1 175 ? 15.501 -4.425 -22.845 1.00 94.31 175 ASP A C 1
ATOM 1255 O O . ASP A 1 175 ? 14.731 -3.711 -22.195 1.00 94.31 175 ASP A O 1
ATOM 1259 N N . ASP A 1 176 ? 16.778 -4.591 -22.510 1.00 90.75 176 ASP A N 1
ATOM 1260 C CA . ASP A 1 176 ? 17.379 -3.985 -21.323 1.00 90.75 176 ASP A CA 1
ATOM 1261 C C . ASP A 1 176 ? 17.579 -2.471 -21.455 1.00 90.75 176 ASP A C 1
ATOM 1263 O O . ASP A 1 176 ? 17.518 -1.763 -20.450 1.00 90.75 176 ASP A O 1
ATOM 1267 N N . GLU A 1 177 ? 17.768 -1.947 -22.670 1.00 92.50 177 GLU A N 1
ATOM 1268 C CA . GLU A 1 177 ? 17.912 -0.504 -22.888 1.00 92.50 177 GLU A CA 1
ATOM 1269 C C . GLU A 1 177 ? 16.564 0.190 -22.684 1.00 92.50 177 GLU A C 1
ATOM 1271 O O . GLU A 1 177 ? 16.471 1.181 -21.955 1.00 92.50 177 GLU A O 1
ATOM 1276 N N . GLN A 1 178 ? 15.494 -0.377 -23.248 1.00 92.06 178 GLN A N 1
ATOM 1277 C CA . GLN A 1 178 ? 14.136 0.115 -23.008 1.00 92.06 178 GLN A CA 1
ATOM 1278 C C . GLN A 1 178 ? 13.731 -0.042 -21.543 1.00 92.06 178 GLN A C 1
ATOM 1280 O O . GLN A 1 178 ? 13.136 0.871 -20.966 1.00 92.06 178 GLN A O 1
ATOM 1285 N N . CYS A 1 179 ? 14.088 -1.164 -20.914 1.00 90.75 179 CYS A N 1
ATOM 1286 C CA . CYS A 1 179 ? 13.838 -1.361 -19.493 1.00 90.75 179 CYS A CA 1
ATOM 1287 C C . CYS A 1 179 ? 14.542 -0.295 -18.655 1.00 90.75 179 CYS A C 1
ATOM 1289 O O . CYS A 1 179 ? 13.918 0.289 -17.776 1.00 90.75 179 CYS A O 1
ATOM 1291 N N . PHE A 1 180 ? 15.813 -0.004 -18.930 1.00 90.25 180 PHE A N 1
ATOM 1292 C CA . PHE A 1 180 ? 16.561 1.009 -18.192 1.00 90.25 180 PHE A CA 1
ATOM 1293 C C . PHE A 1 180 ? 15.963 2.412 -18.364 1.00 90.25 180 PHE A C 1
ATOM 1295 O O . PHE A 1 180 ? 15.839 3.151 -17.391 1.00 90.25 180 PHE A O 1
ATOM 1302 N N . ILE A 1 181 ? 15.539 2.772 -19.579 1.00 91.31 181 ILE A N 1
ATOM 1303 C CA . ILE A 1 181 ? 14.921 4.078 -19.860 1.00 91.31 181 ILE A CA 1
ATOM 1304 C C . ILE A 1 181 ? 13.598 4.252 -19.103 1.00 91.31 181 ILE A C 1
ATOM 1306 O O . ILE A 1 181 ? 13.313 5.341 -18.605 1.00 91.31 181 ILE A O 1
ATOM 1310 N N . HIS A 1 182 ? 12.782 3.200 -19.024 1.00 89.94 182 HIS A N 1
ATOM 1311 C CA . HIS A 1 182 ? 11.446 3.277 -18.429 1.00 89.94 182 HIS A CA 1
ATOM 1312 C C . HIS A 1 182 ? 11.407 2.955 -16.934 1.00 89.94 182 HIS A C 1
ATOM 1314 O O . HIS A 1 182 ? 10.534 3.457 -16.228 1.00 89.94 182 HIS A O 1
ATOM 1320 N N . PHE A 1 183 ? 12.350 2.150 -16.450 1.00 89.94 183 PHE A N 1
ATOM 1321 C CA . PHE A 1 183 ? 12.369 1.599 -15.098 1.00 89.94 183 PHE A CA 1
ATOM 1322 C C . PHE A 1 183 ? 13.762 1.689 -14.468 1.00 89.94 183 PHE A C 1
ATOM 1324 O O . PHE A 1 183 ? 14.239 0.734 -13.857 1.00 89.94 183 PHE A O 1
ATOM 1331 N N . VAL A 1 184 ? 14.420 2.844 -14.603 1.00 88.62 184 VAL A N 1
ATOM 1332 C CA . VAL A 1 184 ? 15.759 3.084 -14.036 1.00 88.62 184 VAL A CA 1
ATOM 1333 C C . VAL A 1 184 ? 15.842 2.692 -12.557 1.00 88.62 184 VAL A C 1
ATOM 1335 O O . VAL A 1 184 ? 16.809 2.054 -12.140 1.00 88.62 184 VAL A O 1
ATOM 1338 N N . ASP A 1 185 ? 14.788 2.985 -11.789 1.00 86.56 185 ASP A N 1
ATOM 1339 C CA . ASP A 1 185 ? 14.735 2.729 -10.351 1.00 86.56 185 ASP A CA 1
ATOM 1340 C C . ASP A 1 185 ? 14.827 1.238 -10.006 1.00 86.56 185 ASP A C 1
ATOM 1342 O O . ASP A 1 185 ? 15.429 0.911 -8.986 1.00 86.56 185 ASP A O 1
ATOM 1346 N N . LEU A 1 186 ? 14.337 0.328 -10.862 1.00 85.19 186 LEU A N 1
ATOM 1347 C CA . LEU A 1 186 ? 14.456 -1.118 -10.624 1.00 85.19 186 LEU A CA 1
ATOM 1348 C C . LEU A 1 186 ? 15.919 -1.559 -10.514 1.00 85.19 186 LEU A C 1
ATOM 1350 O O . LEU A 1 186 ? 16.228 -2.454 -9.733 1.00 85.19 186 LEU A O 1
ATOM 1354 N N . GLN A 1 187 ? 16.824 -0.932 -11.269 1.00 80.94 187 GLN A N 1
ATOM 1355 C CA . GLN A 1 187 ? 18.230 -1.340 -11.313 1.00 80.94 187 GLN A CA 1
ATOM 1356 C C . GLN A 1 187 ? 19.098 -0.651 -10.259 1.00 80.94 187 GLN A C 1
ATOM 1358 O O . GLN A 1 187 ? 20.125 -1.198 -9.861 1.00 80.94 187 GLN A O 1
ATOM 1363 N N . VAL A 1 188 ? 18.720 0.554 -9.827 1.00 86.81 188 VAL A N 1
ATOM 1364 C CA . VAL A 1 188 ? 19.581 1.394 -8.977 1.00 86.81 188 VAL A CA 1
ATOM 1365 C C . VAL A 1 188 ? 19.061 1.567 -7.555 1.00 86.81 188 VAL A C 1
ATOM 1367 O O . VAL A 1 188 ? 19.798 2.058 -6.701 1.00 86.81 188 VAL A O 1
ATOM 1370 N N . THR A 1 189 ? 17.819 1.164 -7.287 1.00 89.56 189 THR A N 1
ATOM 1371 C CA . THR A 1 189 ? 17.189 1.337 -5.978 1.00 89.56 189 THR A CA 1
ATOM 1372 C C . THR A 1 189 ? 17.141 0.021 -5.214 1.00 89.56 189 THR A C 1
ATOM 1374 O O . THR A 1 189 ? 16.642 -1.000 -5.691 1.00 89.56 189 THR A O 1
ATOM 1377 N N . THR A 1 190 ? 17.626 0.054 -3.975 1.00 90.69 190 THR A N 1
ATOM 1378 C CA . THR A 1 190 ? 17.351 -0.999 -2.998 1.00 90.69 190 THR A CA 1
ATOM 1379 C C . THR A 1 190 ? 15.987 -0.734 -2.379 1.00 90.69 190 THR A C 1
ATOM 1381 O O . THR A 1 190 ? 15.773 0.321 -1.783 1.00 90.69 190 THR A O 1
ATOM 1384 N N . TYR A 1 191 ? 15.069 -1.688 -2.504 1.00 91.25 191 TYR A N 1
ATOM 1385 C CA . TYR A 1 191 ? 13.784 -1.662 -1.809 1.00 91.25 191 TYR A CA 1
ATOM 1386 C C . TYR A 1 191 ? 13.861 -2.529 -0.558 1.00 91.25 191 TYR A C 1
ATOM 1388 O O . TYR A 1 191 ? 14.465 -3.601 -0.582 1.00 91.25 191 TYR A O 1
ATOM 1396 N N . ILE A 1 192 ? 13.243 -2.068 0.522 1.00 92.00 192 ILE A N 1
ATOM 1397 C CA . ILE A 1 192 ? 13.168 -2.770 1.799 1.00 92.00 192 ILE A CA 1
ATOM 1398 C C . ILE A 1 192 ? 11.730 -3.232 2.008 1.00 92.00 192 ILE A C 1
ATOM 1400 O O . ILE A 1 192 ? 10.809 -2.420 1.945 1.00 92.00 192 ILE A O 1
ATOM 1404 N N . LEU A 1 193 ? 11.566 -4.528 2.259 1.00 89.06 193 LEU A N 1
ATOM 1405 C CA . LEU A 1 193 ? 10.331 -5.182 2.685 1.00 89.06 193 LEU A CA 1
ATOM 1406 C C . LEU A 1 193 ? 10.298 -5.188 4.217 1.00 89.06 193 LEU A C 1
ATOM 1408 O O . LEU A 1 193 ? 11.280 -5.609 4.837 1.00 89.06 193 LEU A O 1
ATOM 1412 N N . GLN A 1 194 ? 9.206 -4.712 4.810 1.00 87.81 194 GLN A N 1
ATOM 1413 C CA . GLN A 1 194 ? 9.006 -4.555 6.256 1.00 87.81 194 GLN A CA 1
ATOM 1414 C C . GLN A 1 194 ? 7.619 -5.030 6.686 1.00 87.81 194 GLN A C 1
ATOM 1416 O O . GLN A 1 194 ? 6.680 -4.931 5.859 1.00 87.81 194 GLN A O 1
#

Radius of gyration: 26.61 Å; chains: 1; bounding box: 108×41×45 Å

Organism: NCBI:txid94617

pLDDT: mean 81.96, std 17.99, range [37.09, 98.0]

Sequence (194 aa):
APAPAPAPAPAPAPAPAPAPAPAPAPAPDSMDVDAGTPAPGTTFYLTDLNSTTLKNLDHNVRLNPATNCHPGTGGGALVTKVTQLDWSDSTTFPPGKVDAIIGSDLIYQSSVVPILVNAIAELLSENGCFFYVAPESGRDGLDEFVTAMKSAGFEHKGSVAAPDEYKANPLESMDDEQCFIHFVDLQVTTYILQ

Foldseek 3Di:
DDDDDDDDDDDDDDDDDDDDDDDDDPAPDPPPPCPPPDAAAAEAEDEDQDPVVLVVVVVVCVVCCVQQDPPPDPGHGYHYHYFYDDLQDCVRADPDADQEAEEEAPAQELVCLVSNLSSCLRRHDPNHYYKYKYFPDNGYNPVVNVVVNVVVPDDDPDKDWDDLVVLQQPDPVSDVVVSCVVPVCSVVTTMMID

Secondary structure (DSSP, 8-state):
-PPPPPPPPPPPPPPPPPPPPPPPPPPP-------PPPPTTPEEEEEES-HHHHHHHHHHHHH-GGGT--TTS-PPPPEEEEEE--TT-GGGSPSS-EEEEEEES--SSGGGHHHHHHHHHHHEEEEEEEEEEEESSS-TTHHHHHHHHHHTT------EEPPGGGGS---TT--HHHHHHH-HHHHH--EEE-

=== Feature glossary ===
Reading guide. The protein is described through the following features:

Foldseek 3Di. A 3Di character summarizes, for each residue, the relative orientation of the Cα frame of its nearest spatial neighbor. Because it encodes fold topology rather than chemistry, 3Di alignments detect remote structural similarity that sequence alignment misses.

Contact-map, Ramachandran, and PAE plots. Plot images: a contact map (which residues are close in 3D, as an N×N binary image), a Ramachandran scatter (backbone torsion angles, revealing secondary-structure composition at a glance), and — for AlphaFold structures — a PAE heatmap (pairwise prediction confidence).

Radius of gyration, Cα contacts, bounding box. Radius of gyration (Rg) is the root-mean-square distance of Cα atoms from their centroid — a single number for overall size and compactness. A globular domain of N residues has Rg ≈ 2.2·N^0.38 Å; an extended or disordered chain has a much larger Rg. The Cα contact count is the number of residue pairs whose Cα atoms are within 8 Å and are more than four positions apart in sequence — a standard proxy for tertiary packing density. The bounding box is the smallest axis-aligned box enclosing all Cα atoms.

Secondary structure (8-state, DSSP). Eight-state secondary structure (DSSP): H is the canonical α-helix, G the tighter 3₁₀-helix, I the wider π-helix; E/B are β-structure, T and S are turns and bends, and '-' is everything else. DSSP derives these from the pattern of main-chain N–H···O=C hydrogen bonds, not from the sequence.

B-factor. B-factor (Debye–Waller factor) reflects atomic displacement in the crystal lattice. It is an experimental observable (units Å²), not a prediction; low values mean the atom is pinned down, high values mean it moves or is heterogeneous across the crystal.

pLDDT. pLDDT is the predicted lDDT-Cα score: AlphaFold's confidence that the local environment of each residue (all inter-atomic distances within 15 Å) is correctly placed. It is a per-residue number between 0 and 100, with higher meaning more reliable.

Nearest PDB structures. Nearest PDB neighbors are the top structural matches found by Foldseek when searching this structure against the entire Protein Data Bank. Each hit reports a TM-score (0 to 1; >0.5 almost always implies the same fold) and an E-value. These are *structural* homologs — they may share no detectable sequence similarity.

Solvent-accessible surface area. Accessible surface area quantifies burial. A residue with SASA near zero is packed into the hydrophobic core; one with SASA >100 Å² sits on the surface. Computed here via the Shrake–Rupley numerical algorithm with a 1.4 Å probe.

Rendered structure images. Structure images are PyMOL renders from six orthogonal camera directions. Cartoon representation draws helices as coils and strands as arrows; sticks shows the backbone as bonds; surface shows the solvent-excluded envelope. Rainbow coloring maps sequence position to hue (blue→red, N→C); chain coloring assigns a distinct color per polypeptide.

Backbone torsions (φ/ψ). φ (phi) and ψ (psi) are the two rotatable backbone dihedrals per residue: φ is the C(i-1)–N–Cα–C torsion, ψ is the N–Cα–C–N(i+1) torsion, both in degrees on (−180°, 180°]. α-helical residues cluster near (−60°, −45°); β-strand residues near (−120°, +130°). A Ramachandran plot is simply a scatter of (φ, ψ) for every residue.

Predicted aligned error. Predicted Aligned Error (PAE) is an AlphaFold confidence matrix: entry (i, j) is the expected error in the position of residue j, in ångströms, when the prediction is superimposed on the true structure at residue i. Low PAE within a block of residues means that block is internally rigid and well-predicted; high PAE between two blocks means their relative placement is uncertain even if each block individually is confident.

mmCIF coordinates. Structure coordinates are given as an mmCIF _atom_site loop: one row per atom with element, residue name, chain id, sequence number, and x/y/z position in Å. Only the four main-chain atoms per residue are included here; side chains are omitted to keep the record compact.

InterPro / GO / CATH / organism. Database cross-references. InterPro integrates a dozen domain/family signature databases into unified entries with residue-range hits. GO terms attach function/process/location labels with evidence codes. CATH codes position the fold in a four-level structural taxonomy. Organism is the NCBI-taxonomy species name.

Secondary structure (3-state, P-SEA). SS3 is a coarse helix/strand/coil call (letters a/b/c) made by the P-SEA algorithm from inter-Cα distances and dihedrals. It is less detailed than DSSP but needs only Cα positions.

Sequence. Sequence gives the chain of amino acids in standard one-letter code (A=alanine, C=cysteine, …, Y=tyrosine), read N→C. It is the only feature that is directly encoded by the gene; all structural features are derived from the folded form of this sequence.